Protein AF-A0AAE0ZCG8-F1 (afdb_monomer_lite)

Sequence (338 aa):
MEDTNHLWNQVKTTYQEAGRTILGHRNERHKDWISQEAWQKIEERKDIKKKVLSTNSERIKTQQQQAYREADRAVKQIIRHDKRKHLEDMETQAEEAAYKGDQRTLYKITKQVCGKFRSITTAPIKNKEGQLLKSETAQEARWTEHFNEVLNRPAPETEPDIQEAEEDLDVVTTPPTKEEIIRAIKSLRNNKAPGPDFLNAELFKSDPPLAAEILLPLLTTAWNKKEIPEDWNEGVIIKIPKKEDLDFADNLALLLHTHTHIQEKTNELNTNAKQKVEVDRSRTPQGTRCHPSSSRPMEARGTQETRATENHLEKDSGGRGSSHGTVMEHLEDAGSGP

Foldseek 3Di:
DDDLQNLVVVLLVVLVVCCCVPVNDDPDPDPPLQDPVLVVLVVVLVVLVVVLVPDPDPVVNVVSVVVSVVSVVVSVVSVVVSVVVVLVVLVVQLVVCVVVVVPVSNVVSCVVVVPPPDPLVQQFAAAPVRDTHRDPVVVVVSLVVVCCPVPVDDDDPDDPPDPDDPDDDPDDLDQDDLVNQLVVLVPDDAPDQDFVSRDGSVSCVVDVSVSSVSCRVSRRCCSVVVHHHPSLVFWWWWWWADFDDSRYPVRTDTDTPHPVVVVVVVVVVVVVVVVPVDDDDDDDDDDDDDDGDTDDTDGDDDDDDDDDDDDDDDDYDDDDDDDDDDDDDDDDDDDDDD

Radius of gyration: 31.37 Å; chains: 1; bounding box: 87×56×100 Å

Structure (mmCIF, N/CA/C/O backbone):
data_AF-A0AAE0ZCG8-F1
#
_entry.id   AF-A0AAE0ZCG8-F1
#
loop_
_atom_site.group_PDB
_atom_site.id
_atom_site.type_symbol
_atom_site.label_atom_id
_atom_site.label_alt_id
_atom_site.label_comp_id
_atom_site.label_asym_id
_atom_site.label_entity_id
_atom_site.label_seq_id
_atom_site.pdbx_PDB_ins_code
_atom_site.Cartn_x
_atom_site.Cartn_y
_atom_site.Cartn_z
_atom_site.occupancy
_atom_site.B_iso_or_equiv
_atom_site.auth_seq_id
_atom_site.auth_comp_id
_atom_site.auth_asym_id
_atom_site.auth_atom_id
_atom_site.pdbx_PDB_model_num
ATOM 1 N N . MET A 1 1 ? 30.003 15.935 -8.744 1.00 51.47 1 MET A N 1
ATOM 2 C CA . MET A 1 1 ? 29.593 14.834 -9.637 1.00 51.47 1 MET A CA 1
ATOM 3 C C . MET A 1 1 ? 28.397 14.202 -8.953 1.00 51.47 1 MET A C 1
ATOM 5 O O . MET A 1 1 ? 28.554 13.791 -7.812 1.00 51.47 1 MET A O 1
ATOM 9 N N . GLU A 1 2 ? 27.202 14.286 -9.534 1.00 62.25 2 GLU A N 1
ATOM 10 C CA . GLU A 1 2 ? 25.980 13.838 -8.851 1.00 62.25 2 GLU A CA 1
ATOM 11 C C . GLU A 1 2 ? 26.021 12.323 -8.631 1.00 62.25 2 GLU A C 1
ATOM 13 O O . GLU A 1 2 ? 26.406 11.557 -9.518 1.00 62.25 2 GLU A O 1
ATOM 18 N N . ASP A 1 3 ? 25.718 11.919 -7.403 1.00 85.50 3 ASP A N 1
ATOM 19 C CA . ASP A 1 3 ? 25.666 10.534 -6.948 1.00 85.50 3 ASP A CA 1
ATOM 20 C C . ASP A 1 3 ? 24.333 9.892 -7.379 1.00 85.50 3 ASP A C 1
ATOM 22 O O . ASP A 1 3 ? 23.281 10.535 -7.322 1.00 85.50 3 ASP A O 1
ATOM 26 N N . THR A 1 4 ? 24.368 8.633 -7.824 1.00 88.94 4 THR A N 1
ATOM 27 C CA . THR A 1 4 ? 23.191 7.880 -8.290 1.00 88.94 4 THR A CA 1
ATOM 28 C C . THR A 1 4 ? 22.136 7.774 -7.182 1.00 88.94 4 THR A C 1
ATOM 30 O O . THR A 1 4 ? 20.942 7.938 -7.443 1.00 88.94 4 THR A O 1
ATOM 33 N N . ASN A 1 5 ? 22.572 7.600 -5.928 1.00 90.88 5 ASN A N 1
ATOM 34 C CA . ASN A 1 5 ? 21.685 7.603 -4.762 1.00 90.88 5 ASN A CA 1
ATOM 35 C C . ASN A 1 5 ? 21.047 8.973 -4.524 1.00 90.88 5 ASN A C 1
ATOM 37 O O . ASN A 1 5 ? 19.868 9.060 -4.179 1.00 90.88 5 ASN A O 1
ATOM 41 N N . HIS A 1 6 ? 21.798 10.058 -4.722 1.00 92.50 6 HIS A N 1
ATOM 42 C CA . HIS A 1 6 ? 21.263 11.409 -4.576 1.00 92.50 6 HIS A CA 1
ATOM 43 C C . HIS A 1 6 ? 20.156 11.685 -5.600 1.00 92.50 6 HIS A C 1
ATOM 45 O O . HIS A 1 6 ? 19.077 12.138 -5.221 1.00 92.50 6 HIS A O 1
ATOM 51 N N . LEU A 1 7 ? 20.389 11.339 -6.871 1.00 93.75 7 LEU A N 1
ATOM 52 C CA . LEU A 1 7 ? 19.392 11.465 -7.938 1.00 93.75 7 LEU A CA 1
ATOM 53 C C . LEU A 1 7 ? 18.139 10.635 -7.642 1.00 93.75 7 LEU A C 1
ATOM 55 O O . LEU A 1 7 ? 17.022 11.135 -7.764 1.00 93.75 7 LEU A O 1
ATOM 59 N N . TRP A 1 8 ? 18.303 9.387 -7.196 1.00 94.25 8 TRP A N 1
ATOM 60 C CA . TRP A 1 8 ? 17.164 8.545 -6.835 1.00 94.25 8 TRP A CA 1
ATOM 61 C C . TRP A 1 8 ? 16.364 9.118 -5.665 1.00 94.25 8 TRP A C 1
ATOM 63 O O . TRP A 1 8 ? 15.138 9.190 -5.736 1.00 94.25 8 TRP A O 1
ATOM 73 N N . ASN A 1 9 ? 17.043 9.591 -4.620 1.00 93.62 9 ASN A N 1
ATOM 74 C CA . ASN A 1 9 ? 16.386 10.196 -3.467 1.00 93.62 9 ASN A CA 1
ATOM 75 C C . ASN A 1 9 ? 15.607 11.460 -3.838 1.00 93.62 9 ASN A C 1
ATOM 77 O O . ASN A 1 9 ? 14.507 11.662 -3.318 1.00 93.62 9 ASN A O 1
ATOM 81 N N . GLN A 1 10 ? 16.125 12.279 -4.757 1.00 93.81 10 GLN A N 1
ATOM 82 C CA . GLN A 1 10 ? 15.385 13.421 -5.294 1.00 93.81 10 GLN A CA 1
ATOM 83 C C . GLN A 1 10 ? 14.106 12.960 -6.000 1.00 93.81 10 GLN A C 1
ATOM 85 O O . GLN A 1 10 ? 13.019 13.377 -5.606 1.00 93.81 10 GLN A O 1
ATOM 90 N N . VAL A 1 11 ? 14.213 12.039 -6.967 1.00 94.06 11 VAL A N 1
ATOM 91 C CA . VAL A 1 11 ? 13.054 11.492 -7.697 1.00 94.06 11 VAL A CA 1
ATOM 92 C C . VAL A 1 11 ? 12.012 10.934 -6.725 1.00 94.06 11 VAL A C 1
ATOM 94 O O . VAL A 1 11 ? 10.840 11.316 -6.773 1.00 94.06 11 VAL A O 1
ATOM 97 N N . LYS A 1 12 ? 12.439 10.058 -5.813 1.00 93.25 12 LYS A N 1
ATOM 98 C CA . LYS A 1 12 ? 11.580 9.405 -4.823 1.00 93.25 12 LYS A CA 1
ATOM 99 C C . LYS A 1 12 ? 10.848 10.426 -3.957 1.00 93.25 12 LYS A C 1
ATOM 101 O O . LYS A 1 12 ? 9.624 10.360 -3.843 1.00 93.25 12 LYS A O 1
ATOM 106 N N . THR A 1 13 ? 11.573 11.389 -3.394 1.00 93.81 13 THR A N 1
ATOM 107 C CA . THR A 1 13 ? 11.001 12.411 -2.508 1.00 93.81 13 THR A CA 1
ATOM 108 C C . THR A 1 13 ? 10.006 13.290 -3.258 1.00 93.81 13 THR A C 1
ATOM 110 O O . THR A 1 13 ? 8.879 13.457 -2.796 1.00 93.81 13 THR A O 1
ATOM 113 N N . THR A 1 14 ? 10.354 13.763 -4.458 1.00 93.56 14 THR A N 1
ATOM 114 C CA . THR A 1 14 ? 9.471 14.612 -5.269 1.00 93.56 14 THR A CA 1
ATOM 115 C C . THR A 1 14 ? 8.159 13.910 -5.616 1.00 93.56 14 THR A C 1
ATOM 117 O O . THR A 1 14 ? 7.089 14.493 -5.441 1.00 93.56 14 THR A O 1
ATOM 120 N N . TYR A 1 15 ? 8.197 12.645 -6.050 1.00 93.50 15 TYR A N 1
ATOM 121 C CA . TYR A 1 15 ? 6.971 11.900 -6.361 1.00 93.50 15 TYR A CA 1
ATOM 122 C C . TYR A 1 15 ? 6.138 11.577 -5.121 1.00 93.50 15 TYR A C 1
ATOM 124 O O . TYR A 1 15 ? 4.908 11.652 -5.173 1.00 93.50 15 TYR A O 1
ATOM 132 N N . GLN A 1 16 ? 6.778 11.237 -4.001 1.00 91.56 16 GLN A N 1
ATOM 133 C CA . GLN A 1 16 ? 6.068 10.996 -2.747 1.00 91.56 16 GLN A CA 1
ATOM 134 C C . GLN A 1 16 ? 5.385 12.267 -2.234 1.00 91.56 16 GLN A C 1
ATOM 136 O O . GLN A 1 16 ? 4.230 12.213 -1.812 1.00 91.56 16 GLN A O 1
ATOM 141 N N . GLU A 1 17 ? 6.063 13.412 -2.281 1.00 91.75 17 GLU A N 1
ATOM 142 C CA . GLU A 1 17 ? 5.508 14.703 -1.873 1.00 91.75 17 GLU A CA 1
ATOM 143 C C . GLU A 1 17 ? 4.389 15.165 -2.805 1.00 91.75 17 GLU A C 1
ATOM 145 O O . GLU A 1 17 ? 3.327 15.566 -2.324 1.00 91.75 17 GLU A O 1
ATOM 150 N N . ALA A 1 18 ? 4.571 15.039 -4.122 1.00 91.25 18 ALA A N 1
ATOM 151 C CA . ALA A 1 18 ? 3.531 15.340 -5.102 1.00 91.25 18 ALA A CA 1
ATOM 152 C C . ALA A 1 18 ? 2.299 14.448 -4.888 1.00 91.25 18 ALA A C 1
ATOM 154 O O . ALA A 1 18 ? 1.174 14.943 -4.819 1.00 91.25 18 ALA A O 1
ATOM 155 N N . GLY A 1 19 ? 2.509 13.143 -4.689 1.00 88.81 19 GLY A N 1
ATOM 156 C CA . GLY A 1 19 ? 1.448 12.191 -4.375 1.00 88.81 19 GLY A CA 1
ATOM 157 C C . GLY A 1 19 ? 0.708 12.553 -3.086 1.00 88.81 19 GLY A C 1
ATOM 158 O O . GLY A 1 19 ? -0.519 12.624 -3.084 1.00 88.81 19 GLY A O 1
ATOM 159 N N . ARG A 1 20 ? 1.432 12.859 -2.002 1.00 87.75 20 ARG A N 1
ATOM 160 C CA . ARG A 1 20 ? 0.832 13.284 -0.724 1.00 87.75 20 ARG A CA 1
ATOM 161 C C . ARG A 1 20 ? 0.058 14.594 -0.850 1.00 87.75 20 ARG A C 1
ATOM 163 O O . ARG A 1 20 ? -1.018 14.704 -0.276 1.00 87.75 20 ARG A O 1
ATOM 170 N N . THR A 1 21 ? 0.581 15.563 -1.594 1.00 90.25 21 THR A N 1
ATOM 171 C CA . THR A 1 21 ? -0.024 16.897 -1.722 1.00 90.25 21 THR A CA 1
ATOM 172 C C . THR A 1 21 ? -1.270 16.872 -2.603 1.00 90.25 21 THR A C 1
ATOM 174 O O . THR A 1 21 ? -2.271 17.497 -2.268 1.00 90.25 21 THR A O 1
ATOM 177 N N . ILE A 1 22 ? -1.228 16.134 -3.716 1.00 87.56 22 ILE A N 1
ATOM 178 C CA . ILE A 1 22 ? -2.304 16.117 -4.714 1.00 87.56 22 ILE A CA 1
ATOM 179 C C . ILE A 1 22 ? -3.368 15.069 -4.370 1.00 87.56 22 ILE A C 1
ATOM 181 O O . ILE A 1 22 ? -4.561 15.362 -4.421 1.00 87.56 22 ILE A O 1
ATOM 185 N N . LEU A 1 23 ? -2.957 13.839 -4.037 1.00 84.56 23 LEU A N 1
ATOM 186 C CA . LEU A 1 23 ? -3.878 12.719 -3.794 1.00 84.56 23 LEU A CA 1
ATOM 187 C C . LEU A 1 23 ? -4.273 12.589 -2.319 1.00 84.56 23 LEU A C 1
ATOM 189 O O . LEU A 1 23 ? -5.330 12.034 -2.013 1.00 84.56 23 LEU A O 1
ATOM 193 N N . GLY A 1 24 ? -3.438 13.088 -1.406 1.00 82.75 24 GLY A N 1
ATOM 194 C CA . GLY A 1 24 ? -3.640 12.927 0.028 1.00 82.75 24 GLY A CA 1
ATOM 195 C C . GLY A 1 24 ? -3.433 11.491 0.507 1.00 82.75 24 GLY A C 1
ATOM 196 O O . GLY A 1 24 ? -3.024 10.586 -0.224 1.00 82.75 24 GLY A O 1
ATOM 197 N N . HIS A 1 25 ? -3.732 11.268 1.783 1.00 76.25 25 HIS A N 1
ATOM 198 C CA . HIS A 1 25 ? -3.780 9.926 2.345 1.00 76.25 25 HIS A CA 1
ATOM 199 C C . HIS A 1 25 ? -5.177 9.338 2.186 1.00 76.25 25 HIS A C 1
ATOM 201 O O . HIS A 1 25 ? -6.191 10.022 2.337 1.00 76.25 25 HIS A O 1
ATOM 207 N N . ARG A 1 26 ? -5.243 8.027 1.939 1.00 68.12 26 ARG A N 1
ATOM 208 C CA . ARG A 1 26 ? -6.509 7.305 2.031 1.00 68.12 26 ARG A CA 1
ATOM 209 C C . ARG A 1 26 ? -6.999 7.396 3.474 1.00 68.12 26 ARG A C 1
ATOM 211 O O . ARG A 1 26 ? -6.437 6.744 4.349 1.00 68.12 26 ARG A O 1
ATOM 218 N N . ASN A 1 27 ? -8.057 8.172 3.693 1.00 64.75 27 ASN A N 1
ATOM 219 C CA . ASN A 1 27 ? -8.722 8.225 4.988 1.00 64.75 27 ASN A CA 1
ATOM 220 C C . ASN A 1 27 ? -9.119 6.808 5.411 1.00 64.75 27 ASN A C 1
ATOM 222 O O . ASN A 1 27 ? -9.603 6.015 4.587 1.00 64.75 27 ASN A O 1
ATOM 226 N N . GLU A 1 28 ? -8.909 6.489 6.689 1.00 58.31 28 GLU A N 1
ATOM 227 C CA . GLU A 1 28 ? -9.485 5.290 7.278 1.00 58.31 28 GLU A CA 1
ATOM 228 C C . GLU A 1 28 ? -10.981 5.347 7.004 1.00 58.31 28 GLU A C 1
ATOM 230 O O . GLU A 1 28 ? -11.673 6.270 7.436 1.00 58.31 28 GLU A O 1
ATOM 235 N N . ARG A 1 29 ? -11.483 4.401 6.205 1.00 57.34 29 ARG A N 1
ATOM 236 C CA . ARG A 1 29 ? -12.922 4.311 6.001 1.00 57.34 29 ARG A CA 1
ATOM 237 C C . ARG A 1 29 ? -13.511 4.047 7.375 1.00 57.34 29 ARG A C 1
ATOM 239 O O . ARG A 1 29 ? -13.260 2.987 7.957 1.00 57.34 29 ARG A O 1
ATOM 246 N N . HIS A 1 30 ? -14.253 5.022 7.895 1.00 63.19 30 HIS A N 1
ATOM 247 C CA . HIS A 1 30 ? -15.134 4.778 9.021 1.00 63.19 30 HIS A CA 1
ATOM 248 C C . HIS A 1 30 ? -15.942 3.537 8.672 1.00 63.19 30 HIS A C 1
ATOM 250 O O . HIS A 1 30 ? -16.372 3.369 7.534 1.00 63.19 30 HIS A O 1
ATOM 256 N N . LYS A 1 31 ? -16.056 2.608 9.619 1.00 73.38 31 LYS A N 1
ATOM 257 C CA . LYS A 1 31 ? -16.845 1.403 9.385 1.00 73.38 31 LYS A CA 1
ATOM 258 C C . LYS A 1 31 ? -18.252 1.864 9.014 1.00 73.38 31 LYS A C 1
ATOM 260 O O . LYS A 1 31 ? -18.898 2.476 9.856 1.00 73.38 31 LYS A O 1
ATOM 265 N N . ASP A 1 32 ? -18.684 1.569 7.789 1.00 71.75 32 ASP A N 1
ATOM 266 C CA . ASP A 1 32 ? -19.931 2.089 7.203 1.00 71.75 32 ASP A CA 1
ATOM 267 C C . ASP A 1 32 ? -21.175 1.766 8.053 1.00 71.75 32 ASP A C 1
ATOM 269 O O . ASP A 1 32 ? -22.201 2.425 7.944 1.00 71.75 32 ASP A O 1
ATOM 273 N N . TRP A 1 33 ? -21.075 0.763 8.930 1.00 85.25 33 TRP A N 1
ATOM 274 C CA . TRP A 1 33 ? -22.135 0.365 9.851 1.00 85.25 33 TRP A CA 1
ATOM 275 C C . TRP A 1 33 ? -22.214 1.175 11.151 1.00 85.25 33 TRP A C 1
ATOM 277 O O . TRP A 1 33 ? -23.202 1.056 11.867 1.00 85.25 33 TRP A O 1
ATOM 287 N N . ILE A 1 34 ? -21.184 1.954 11.499 1.00 88.94 34 ILE A N 1
ATOM 288 C CA . ILE A 1 34 ? -21.187 2.789 12.705 1.00 88.94 34 ILE A CA 1
ATOM 289 C C . ILE A 1 34 ? -21.883 4.107 12.376 1.00 88.94 34 ILE A C 1
ATOM 291 O O . ILE A 1 34 ? -21.421 4.859 11.517 1.00 88.94 34 ILE A O 1
ATOM 295 N N . SER A 1 35 ? -22.962 4.405 13.094 1.00 89.06 35 SER A N 1
ATOM 296 C CA . SER A 1 35 ? -23.742 5.623 12.907 1.00 89.06 35 SER A CA 1
ATOM 297 C C . SER A 1 35 ? -22.955 6.885 13.276 1.00 89.06 35 SER A C 1
ATOM 299 O O . SER A 1 35 ? -22.020 6.871 14.083 1.00 89.06 35 SER A O 1
ATOM 301 N N . GLN A 1 36 ? -23.370 8.022 12.716 1.00 88.50 36 GLN A N 1
ATOM 302 C CA . GLN A 1 36 ? -22.816 9.330 13.076 1.00 88.50 36 GLN A CA 1
ATOM 303 C C . GLN A 1 36 ? -23.018 9.654 14.567 1.00 88.50 36 GLN A C 1
ATOM 305 O O . GLN A 1 36 ? -22.135 10.237 15.195 1.00 88.50 36 GLN A O 1
ATOM 310 N N . GLU A 1 37 ? -24.139 9.223 15.148 1.00 90.50 37 GLU A N 1
ATOM 311 C CA . GLU A 1 37 ? -24.431 9.364 16.578 1.00 90.50 37 GLU A CA 1
ATOM 312 C C . GLU A 1 37 ? -23.402 8.613 17.440 1.00 90.50 37 GLU A C 1
ATOM 314 O O . GLU A 1 37 ? -22.868 9.159 18.410 1.00 90.50 37 GLU A O 1
ATOM 319 N N . ALA A 1 38 ? -23.039 7.385 17.057 1.00 90.62 38 ALA A N 1
ATOM 320 C CA . ALA A 1 38 ? -22.013 6.623 17.762 1.00 90.62 38 ALA A CA 1
ATOM 321 C C . ALA A 1 38 ? -20.647 7.318 17.718 1.00 90.62 38 ALA A C 1
ATOM 323 O O . ALA A 1 38 ? -19.916 7.315 18.711 1.00 90.62 38 ALA A O 1
ATOM 324 N N . TRP A 1 39 ? -20.305 7.945 16.589 1.00 89.56 39 TRP A N 1
ATOM 325 C CA . TRP A 1 39 ? -19.072 8.721 16.455 1.00 89.56 39 TRP A CA 1
ATOM 326 C C . TRP A 1 39 ? -19.058 9.961 17.347 1.00 89.56 39 TRP A C 1
ATOM 328 O O . TRP A 1 39 ? -18.053 10.199 18.016 1.00 89.56 39 TRP A O 1
ATOM 338 N N . GLN A 1 40 ? -20.170 10.697 17.429 1.00 91.75 40 GLN A N 1
ATOM 339 C CA . GLN A 1 40 ? -20.306 11.827 18.355 1.00 91.75 40 GLN A CA 1
ATOM 340 C C . GLN A 1 40 ? -20.085 11.375 19.803 1.00 91.75 40 GLN A C 1
ATOM 342 O O . GLN A 1 40 ? -19.270 11.952 20.521 1.00 91.75 40 GLN A O 1
ATOM 347 N N . LYS A 1 41 ? -20.710 10.265 20.206 1.00 92.69 41 LYS A N 1
ATOM 348 C CA . LYS A 1 41 ? -20.554 9.684 21.550 1.00 92.69 41 LYS A CA 1
ATOM 349 C C . LYS A 1 41 ? -19.128 9.200 21.827 1.00 92.69 41 LYS A C 1
ATOM 351 O O . LYS A 1 41 ? -18.636 9.311 22.952 1.00 92.69 41 LYS A O 1
ATOM 356 N N . ILE A 1 42 ? -18.435 8.671 20.815 1.00 92.19 42 ILE A N 1
ATOM 357 C CA . ILE A 1 42 ? -17.016 8.305 20.919 1.00 92.19 42 ILE A CA 1
ATOM 358 C C . ILE A 1 42 ? -16.156 9.547 21.164 1.00 92.19 42 ILE A C 1
ATOM 360 O O . ILE A 1 42 ? -15.242 9.475 21.989 1.00 92.19 42 ILE A O 1
ATOM 364 N N . GLU A 1 43 ? -16.432 10.652 20.473 1.00 91.56 43 GLU A N 1
ATOM 365 C CA . GLU A 1 43 ? -15.675 11.894 20.632 1.00 91.56 43 GLU A CA 1
ATOM 366 C C . GLU A 1 43 ? -15.934 12.538 22.001 1.00 91.56 43 GLU A C 1
ATOM 368 O O . GLU A 1 43 ? -14.980 12.825 22.722 1.00 91.56 43 GLU A O 1
ATOM 373 N N . GLU A 1 44 ? -17.194 12.595 22.452 1.00 91.81 44 GLU A N 1
ATOM 374 C CA . GLU A 1 44 ? -17.555 13.011 23.818 1.00 91.81 44 GLU A CA 1
ATOM 375 C C . GLU A 1 44 ? -16.773 12.209 24.875 1.00 91.81 44 GLU A C 1
ATOM 377 O O . GLU A 1 44 ? -16.177 12.764 25.803 1.00 91.81 44 GLU A O 1
ATOM 382 N N . ARG A 1 45 ? -16.706 10.879 24.713 1.00 95.50 45 ARG A N 1
ATOM 383 C CA . ARG A 1 45 ? -15.935 10.004 25.606 1.00 95.50 45 ARG A CA 1
ATOM 384 C C . ARG A 1 45 ? -14.435 10.318 25.564 1.00 95.50 45 ARG A C 1
ATOM 386 O O . ARG A 1 45 ? -13.781 10.273 26.610 1.00 95.50 45 ARG A O 1
ATOM 393 N N . LYS A 1 46 ? -13.866 10.608 24.387 1.00 93.06 46 LYS A N 1
ATOM 394 C CA . LYS A 1 46 ? -12.449 10.995 24.260 1.00 93.06 46 LYS A CA 1
ATOM 395 C C . LYS A 1 46 ? -12.173 12.313 24.974 1.00 93.06 46 LYS A C 1
ATOM 397 O O . LYS A 1 46 ? -11.162 12.410 25.664 1.00 93.06 46 LYS A O 1
ATOM 402 N N . ASP A 1 47 ? -13.062 13.291 24.873 1.00 93.25 47 ASP A N 1
ATOM 403 C CA . ASP A 1 47 ? -12.887 14.576 25.549 1.00 93.25 47 ASP A CA 1
ATOM 404 C C . ASP A 1 47 ? -12.962 14.443 27.069 1.00 93.25 47 ASP A C 1
ATOM 406 O O . ASP A 1 47 ? -12.145 15.025 27.786 1.00 93.25 47 ASP A O 1
ATOM 410 N N . ILE A 1 48 ? -13.857 13.595 27.583 1.00 91.25 48 ILE A N 1
ATOM 411 C CA . ILE A 1 48 ? -13.868 13.249 29.011 1.00 91.25 48 ILE A CA 1
ATOM 412 C C . ILE A 1 48 ? -12.553 12.557 29.401 1.00 91.25 48 ILE A C 1
ATOM 414 O O . ILE A 1 48 ? -11.971 12.879 30.436 1.00 91.25 48 ILE A O 1
ATOM 418 N N . LYS A 1 49 ? -12.028 11.653 28.562 1.00 92.25 49 LYS A N 1
ATOM 419 C CA . LYS A 1 49 ? -10.742 10.986 28.815 1.00 92.25 49 LYS A CA 1
ATOM 420 C C . LYS A 1 49 ? -9.571 11.972 28.861 1.00 92.25 49 LYS A C 1
ATOM 422 O O . LYS A 1 49 ? -8.715 11.825 29.730 1.00 92.25 49 LYS A O 1
ATOM 427 N N . LYS A 1 50 ? -9.545 12.979 27.981 1.00 92.19 50 LYS A N 1
ATOM 428 C CA . LYS A 1 50 ? -8.547 14.063 28.017 1.00 92.19 50 LYS A CA 1
ATOM 429 C C . LYS A 1 50 ? -8.623 14.827 29.343 1.00 92.19 50 LYS A C 1
ATOM 431 O O . LYS A 1 50 ? -7.595 15.002 29.987 1.00 92.19 50 LYS A O 1
ATOM 436 N N . LYS A 1 51 ? -9.834 15.184 29.797 1.00 90.62 51 LYS A N 1
ATOM 437 C CA . LYS A 1 51 ? -10.056 15.870 31.087 1.00 90.62 51 LYS A CA 1
ATOM 438 C C . LYS A 1 51 ? -9.555 15.050 32.281 1.00 90.62 51 LYS A C 1
ATOM 440 O O . LYS A 1 51 ? -8.884 15.597 33.152 1.00 90.62 51 LYS A O 1
ATOM 445 N N . VAL A 1 52 ? -9.812 13.738 32.291 1.00 89.12 52 VAL A N 1
ATOM 446 C CA . VAL A 1 52 ? -9.302 12.814 33.326 1.00 89.12 52 VAL A CA 1
ATOM 447 C C . VAL A 1 52 ? -7.773 12.822 33.388 1.00 89.12 52 VAL A C 1
ATOM 449 O O . VAL A 1 52 ? -7.204 12.763 34.475 1.00 89.12 52 VAL A O 1
ATOM 452 N N . LEU A 1 53 ? -7.108 12.858 32.230 1.00 88.69 53 LEU A N 1
ATOM 453 C CA . LEU A 1 53 ? -5.646 12.835 32.143 1.00 88.69 53 LEU A CA 1
ATOM 454 C C . LEU A 1 53 ? -5.015 14.176 32.538 1.00 88.69 53 LEU A C 1
ATOM 456 O O . LEU A 1 53 ? -3.937 14.176 33.119 1.00 88.69 53 LEU A O 1
ATOM 460 N N . SER A 1 54 ? -5.682 15.297 32.253 1.00 88.94 54 SER A N 1
ATOM 461 C CA . SER A 1 54 ? -5.180 16.642 32.561 1.00 88.94 54 SER A CA 1
ATOM 462 C C . SER A 1 54 ? -5.434 17.092 34.005 1.00 88.94 54 SER A C 1
ATOM 464 O O . SER A 1 54 ? -4.901 18.111 34.435 1.00 88.94 54 SER A O 1
ATOM 466 N N . THR A 1 55 ? -6.299 16.396 34.746 1.00 86.50 55 THR A N 1
ATOM 467 C CA . THR A 1 55 ? -6.726 16.818 36.086 1.00 86.50 55 THR A CA 1
ATOM 468 C C . THR A 1 55 ? -5.836 16.216 37.173 1.00 86.50 55 THR A C 1
ATOM 470 O O . THR A 1 55 ? -5.801 14.999 37.358 1.00 86.50 55 THR A O 1
ATOM 473 N N . ASN A 1 56 ? -5.184 17.084 37.955 1.00 80.19 56 ASN A N 1
ATOM 474 C CA . ASN A 1 56 ? -4.283 16.682 39.046 1.00 80.19 56 ASN A CA 1
ATOM 475 C C . ASN A 1 56 ? -4.997 16.464 40.393 1.00 80.19 56 ASN A C 1
ATOM 477 O O . ASN A 1 56 ? -4.524 15.693 41.220 1.00 80.19 56 ASN A O 1
ATOM 481 N N . SER A 1 57 ? -6.144 17.111 40.625 1.00 86.69 57 SER A N 1
ATOM 482 C CA . SER A 1 57 ? -6.908 16.957 41.873 1.00 86.69 57 SER A CA 1
ATOM 483 C C . SER A 1 57 ? -7.636 15.610 41.926 1.00 86.69 57 SER A C 1
ATOM 485 O O . SER A 1 57 ? -8.462 15.317 41.058 1.00 86.69 57 SER A O 1
ATOM 487 N N . GLU A 1 58 ? -7.397 14.814 42.972 1.00 82.44 58 GLU A N 1
ATOM 488 C CA . GLU A 1 58 ? -7.975 13.469 43.129 1.00 82.44 58 GLU A CA 1
ATOM 489 C C . GLU A 1 58 ? -9.509 13.458 43.156 1.00 82.44 58 GLU A C 1
ATOM 491 O O . GLU A 1 58 ? -10.148 12.590 42.552 1.00 82.44 58 GLU A O 1
ATOM 496 N N . ARG A 1 59 ? -10.127 14.455 43.799 1.00 81.88 59 ARG A N 1
ATOM 497 C CA . ARG A 1 59 ? -11.589 14.549 43.908 1.00 81.88 59 ARG A CA 1
ATOM 498 C C . ARG A 1 59 ? -12.245 14.776 42.545 1.00 81.88 59 ARG A C 1
ATOM 500 O O . ARG A 1 59 ? -13.190 14.073 42.189 1.00 81.88 59 ARG A O 1
ATOM 507 N N . ILE A 1 60 ? -11.724 15.726 41.768 1.00 84.62 60 ILE A N 1
ATOM 508 C CA . ILE A 1 60 ? -12.241 16.046 40.429 1.00 84.62 60 ILE A CA 1
ATOM 509 C C . ILE A 1 60 ? -11.937 14.905 39.452 1.00 84.62 60 ILE A C 1
ATOM 511 O O . ILE A 1 60 ? -12.796 14.523 38.657 1.00 84.62 60 ILE A O 1
ATOM 515 N N . LYS A 1 61 ? -10.759 14.286 39.569 1.00 88.88 61 LYS A N 1
ATOM 516 C CA . LYS A 1 61 ? -10.380 13.108 38.783 1.00 88.88 61 LYS A CA 1
ATOM 517 C C . LYS A 1 61 ? -11.340 11.939 39.009 1.00 88.88 61 LYS A C 1
ATOM 519 O O . LYS A 1 61 ? -11.741 11.286 38.050 1.00 88.88 61 LYS A O 1
ATOM 524 N N . THR A 1 62 ? -11.774 11.710 40.250 1.00 88.75 62 THR A N 1
ATOM 525 C CA . THR A 1 62 ? -12.748 10.656 40.583 1.00 88.75 62 THR A CA 1
ATOM 526 C C . THR A 1 62 ? -14.113 10.912 39.934 1.00 88.75 62 THR A C 1
ATOM 528 O O . THR A 1 62 ? -14.686 9.996 39.343 1.00 88.75 62 THR A O 1
ATOM 531 N N . GLN A 1 63 ? -14.606 12.156 39.963 1.00 88.56 63 GLN A N 1
ATOM 532 C CA . GLN A 1 63 ? -15.859 12.537 39.293 1.00 88.56 63 GLN A CA 1
ATOM 533 C C . GLN A 1 63 ? -15.770 12.377 37.768 1.00 88.56 63 GLN A C 1
ATOM 535 O O . GLN A 1 63 ? -16.650 11.785 37.145 1.00 88.56 63 GLN A O 1
ATOM 540 N N . GLN A 1 64 ? -14.677 12.832 37.151 1.00 88.38 64 GLN A N 1
ATOM 541 C CA . GLN A 1 64 ? -14.466 12.677 35.709 1.00 88.38 64 GLN A CA 1
ATOM 542 C C . GLN A 1 64 ? -14.304 11.205 35.302 1.00 88.38 64 GLN A C 1
ATOM 544 O O . GLN A 1 64 ? -14.751 10.807 34.227 1.00 88.38 64 GLN A O 1
ATOM 549 N N . GLN A 1 65 ? -13.716 10.371 36.165 1.00 90.06 65 GLN A N 1
ATOM 550 C CA . GLN A 1 65 ? -13.617 8.930 35.941 1.00 90.06 65 GLN A CA 1
ATOM 551 C C . GLN A 1 65 ? -14.996 8.255 35.968 1.00 90.06 65 GLN A C 1
ATOM 553 O O . GLN A 1 65 ? -15.232 7.326 35.195 1.00 90.06 65 GLN A O 1
ATOM 558 N N . GLN A 1 66 ? -15.914 8.706 36.828 1.00 92.00 66 GLN A N 1
ATOM 559 C CA . GLN A 1 66 ? -17.305 8.240 36.827 1.00 92.00 66 GLN A CA 1
ATOM 560 C C . GLN A 1 66 ? -18.024 8.657 35.539 1.00 92.00 66 GLN A C 1
ATOM 562 O O . GLN A 1 66 ? -18.552 7.788 34.845 1.00 92.00 66 GLN A O 1
ATOM 567 N N . ALA A 1 67 ? -17.923 9.931 35.146 1.00 91.38 67 ALA A N 1
ATOM 568 C CA . ALA A 1 67 ? -18.477 10.424 33.883 1.00 91.38 67 ALA A CA 1
ATOM 569 C C . ALA A 1 67 ? -17.919 9.661 32.663 1.00 91.38 67 ALA A C 1
ATOM 571 O O . ALA A 1 67 ? -18.656 9.314 31.741 1.00 91.38 67 ALA A O 1
ATOM 572 N N . TYR A 1 68 ? -16.626 9.313 32.675 1.00 94.25 68 TYR A N 1
ATOM 573 C CA . TYR A 1 68 ? -16.020 8.483 31.632 1.00 94.25 68 TYR A CA 1
ATOM 574 C C . TYR A 1 68 ? -16.644 7.084 31.576 1.00 94.25 68 TYR A C 1
ATOM 576 O O . TYR A 1 68 ? -16.895 6.570 30.488 1.00 94.25 68 TYR A O 1
ATOM 584 N N . ARG A 1 69 ? -16.899 6.448 32.729 1.00 93.50 69 ARG A N 1
ATOM 585 C CA . ARG A 1 69 ? -17.528 5.117 32.780 1.00 93.50 69 ARG A CA 1
ATOM 586 C C . ARG A 1 69 ? -18.943 5.145 32.207 1.00 93.50 69 ARG A C 1
ATOM 588 O O . ARG A 1 69 ? -19.324 4.202 31.520 1.00 93.50 69 ARG A O 1
ATOM 595 N N . GLU A 1 70 ? -19.707 6.197 32.477 1.00 94.44 70 GLU A N 1
ATOM 596 C CA . GLU A 1 70 ? -21.056 6.378 31.929 1.00 94.44 70 GLU A CA 1
ATOM 597 C C . GLU A 1 70 ? -21.021 6.596 30.415 1.00 94.44 70 GLU A C 1
ATOM 599 O O . GLU A 1 70 ? -21.694 5.873 29.678 1.00 94.44 70 GLU A O 1
ATOM 604 N N . ALA A 1 71 ? -20.155 7.495 29.935 1.00 92.94 71 ALA A N 1
ATOM 605 C CA . ALA A 1 71 ? -19.953 7.717 28.506 1.00 92.94 71 ALA A CA 1
ATOM 606 C C . ALA A 1 71 ? -19.472 6.443 27.785 1.00 92.94 71 ALA A C 1
ATOM 608 O O . ALA A 1 71 ? -19.955 6.112 26.705 1.00 92.94 71 ALA A O 1
ATOM 609 N N . ASP A 1 72 ? -18.567 5.667 28.391 1.00 93.62 72 ASP A N 1
ATOM 610 C CA . ASP A 1 72 ? -18.100 4.395 27.833 1.00 93.62 72 ASP A CA 1
ATOM 611 C C . ASP A 1 72 ? -19.208 3.332 27.772 1.00 93.62 72 ASP A C 1
ATOM 613 O O . ASP A 1 72 ? -19.289 2.581 26.797 1.00 93.62 72 ASP A O 1
ATOM 617 N N . ARG A 1 73 ? -20.104 3.285 28.769 1.00 95.12 73 ARG A N 1
ATOM 618 C CA . ARG A 1 73 ? -21.297 2.422 28.730 1.00 95.12 73 ARG A CA 1
ATOM 619 C C . ARG A 1 73 ? -22.233 2.822 27.591 1.00 95.12 73 ARG A C 1
ATOM 621 O O . ARG A 1 73 ? -22.643 1.938 26.840 1.00 95.12 73 ARG A O 1
ATOM 628 N N . ALA A 1 74 ? -22.508 4.117 27.429 1.00 93.56 74 ALA A N 1
ATOM 629 C CA . ALA A 1 74 ? -23.358 4.634 26.357 1.00 93.56 74 ALA A CA 1
ATOM 630 C C . ALA A 1 74 ? -22.775 4.328 24.966 1.00 93.56 74 ALA A C 1
ATOM 632 O O . ALA A 1 74 ? -23.464 3.764 24.117 1.00 93.56 74 ALA A O 1
ATOM 633 N N . VAL A 1 75 ? -21.475 4.578 24.762 1.00 94.44 75 VAL A N 1
ATOM 634 C CA . VAL A 1 75 ? -20.764 4.219 23.521 1.00 94.44 75 VAL A CA 1
ATOM 635 C C . VAL A 1 75 ? -20.880 2.723 23.241 1.00 94.44 75 VAL A C 1
ATOM 637 O O . VAL A 1 75 ? -21.230 2.319 22.134 1.00 94.44 75 VAL A O 1
ATOM 640 N N . LYS A 1 76 ? -20.627 1.870 24.240 1.00 92.88 76 LYS A N 1
ATOM 641 C CA . LYS A 1 76 ? -20.751 0.414 24.080 1.00 92.88 76 LYS A CA 1
ATOM 642 C C . LYS A 1 76 ? -22.180 -0.020 23.752 1.00 92.88 76 LYS A C 1
ATOM 644 O O . LYS A 1 76 ? -22.351 -1.030 23.076 1.00 92.88 76 LYS A O 1
ATOM 649 N N . GLN A 1 77 ? -23.196 0.676 24.254 1.00 94.06 77 GLN A N 1
ATOM 650 C CA . GLN A 1 77 ? -24.593 0.373 23.956 1.00 94.06 77 GLN A CA 1
ATOM 651 C C . GLN A 1 77 ? -24.936 0.713 22.504 1.00 94.06 77 GLN A C 1
ATOM 653 O O . GLN A 1 77 ? -25.413 -0.167 21.791 1.00 94.06 77 GLN A O 1
ATOM 658 N N . ILE A 1 78 ? -24.610 1.925 22.050 1.00 93.88 78 ILE A N 1
ATOM 659 C CA . ILE A 1 78 ? -24.877 2.366 20.673 1.00 93.88 78 ILE A CA 1
ATOM 660 C C . ILE A 1 78 ? -24.104 1.504 19.673 1.00 93.88 78 ILE A C 1
ATOM 662 O O . ILE A 1 78 ? -24.687 0.982 18.734 1.00 93.88 78 ILE A O 1
ATOM 666 N N . ILE A 1 79 ? -22.822 1.221 19.924 1.00 92.25 79 ILE A N 1
ATOM 667 C CA . ILE A 1 79 ? -22.023 0.363 19.034 1.00 92.25 79 ILE A CA 1
ATOM 668 C C . ILE A 1 79 ? -22.594 -1.059 18.939 1.00 92.25 79 ILE A C 1
ATOM 670 O O . ILE A 1 79 ? -22.538 -1.679 17.878 1.00 92.25 79 ILE A O 1
ATOM 674 N N . ARG A 1 80 ? -23.145 -1.608 20.030 1.00 91.56 80 ARG A N 1
ATOM 675 C CA . ARG A 1 80 ? -23.824 -2.914 19.977 1.00 91.56 80 ARG A CA 1
ATOM 676 C C . ARG A 1 80 ? -25.126 -2.847 19.186 1.00 91.56 80 ARG A C 1
ATOM 678 O O . ARG A 1 80 ? -25.425 -3.810 18.486 1.00 91.56 80 ARG A O 1
ATOM 685 N N . HIS A 1 81 ? -25.876 -1.756 19.319 1.00 93.00 81 HIS A N 1
ATOM 686 C CA . HIS A 1 81 ? -27.103 -1.527 18.564 1.00 93.00 81 HIS A CA 1
ATOM 687 C C . HIS A 1 81 ? -26.811 -1.406 17.063 1.00 93.00 81 HIS A C 1
ATOM 689 O O . HIS A 1 81 ? -27.326 -2.208 16.291 1.00 93.00 81 HIS A O 1
ATOM 695 N N . ASP A 1 82 ? -25.893 -0.521 16.673 1.00 92.50 82 ASP A N 1
ATOM 696 C CA . ASP A 1 82 ? -25.464 -0.324 15.284 1.00 92.50 82 ASP A CA 1
ATOM 697 C C . ASP A 1 82 ? -24.949 -1.620 14.654 1.00 92.50 82 ASP A C 1
ATOM 699 O O . ASP A 1 82 ? -25.313 -1.975 13.535 1.00 92.50 82 ASP A O 1
ATOM 703 N N . LYS A 1 83 ? -24.140 -2.385 15.400 1.00 90.31 83 LYS A N 1
ATOM 704 C CA . LYS A 1 83 ? -23.641 -3.680 14.927 1.00 90.31 83 LYS A CA 1
ATOM 705 C C . LYS A 1 83 ? -24.778 -4.665 14.669 1.00 90.31 83 LYS A C 1
ATOM 707 O O . LYS A 1 83 ? -24.703 -5.427 13.711 1.00 90.31 83 LYS A O 1
ATOM 712 N N . ARG A 1 84 ? -25.785 -4.696 15.545 1.00 89.94 84 ARG A N 1
ATOM 713 C CA . ARG A 1 84 ? -26.940 -5.585 15.396 1.00 89.94 84 ARG A CA 1
ATOM 714 C C . ARG A 1 84 ? -27.760 -5.190 14.174 1.00 89.94 84 ARG A C 1
ATOM 716 O O . ARG A 1 84 ? -27.973 -6.039 13.324 1.00 89.94 84 ARG A O 1
ATOM 723 N N . LYS A 1 85 ? -28.097 -3.906 14.055 1.00 92.69 85 LYS A N 1
ATOM 724 C CA . LYS A 1 85 ? -28.828 -3.358 12.911 1.00 92.69 85 LYS A CA 1
ATOM 725 C C . LYS A 1 85 ? -28.133 -3.688 11.590 1.00 92.69 85 LYS A C 1
ATOM 727 O O . LYS A 1 85 ? -28.753 -4.167 10.658 1.00 92.69 85 LYS A O 1
ATOM 732 N N . HIS A 1 86 ? -26.816 -3.525 11.539 1.00 90.12 86 HIS A N 1
ATOM 733 C CA . HIS A 1 86 ? -26.048 -3.879 10.353 1.00 90.12 86 HIS A CA 1
ATOM 734 C C . HIS A 1 86 ? -26.104 -5.369 10.003 1.00 90.12 86 HIS A C 1
ATOM 736 O O . HIS A 1 86 ? -26.164 -5.715 8.828 1.00 90.12 86 HIS A O 1
ATOM 742 N N . LEU A 1 87 ? -26.067 -6.254 11.004 1.00 87.69 87 LEU A N 1
ATOM 743 C CA . LEU A 1 87 ? -26.216 -7.690 10.769 1.00 87.69 87 LEU A CA 1
ATOM 744 C C . LEU A 1 87 ? -27.623 -8.033 10.262 1.00 87.69 87 LEU A C 1
ATOM 746 O O . LEU A 1 87 ? -27.728 -8.834 9.341 1.00 87.69 87 LEU A O 1
ATOM 750 N N . GLU A 1 88 ? -28.663 -7.397 10.805 1.00 91.06 88 GLU A N 1
ATOM 751 C CA . GLU A 1 88 ? -30.057 -7.537 10.350 1.00 91.06 88 GLU A CA 1
ATOM 752 C C . GLU A 1 88 ? -30.231 -7.037 8.899 1.00 91.06 88 GLU A C 1
ATOM 754 O O . GLU A 1 88 ? -30.834 -7.714 8.064 1.00 91.06 88 GLU A O 1
ATOM 759 N N . ASP A 1 89 ? -29.620 -5.900 8.546 1.00 91.12 89 ASP A N 1
ATOM 760 C CA . ASP A 1 89 ? -29.623 -5.372 7.174 1.00 91.12 89 ASP A CA 1
ATOM 761 C C . ASP A 1 89 ? -28.908 -6.329 6.201 1.00 91.12 89 ASP A C 1
ATOM 763 O O . ASP A 1 89 ? -29.357 -6.547 5.074 1.00 91.12 89 ASP A O 1
ATOM 767 N N . MET A 1 90 ? -27.787 -6.922 6.627 1.00 89.06 90 MET A N 1
ATOM 768 C CA . MET A 1 90 ? -27.058 -7.918 5.836 1.00 89.06 90 MET A CA 1
ATOM 769 C C . MET A 1 90 ? -27.865 -9.204 5.646 1.00 89.06 90 MET A C 1
ATOM 771 O O . MET A 1 90 ? -27.846 -9.771 4.556 1.00 89.06 90 MET A O 1
ATOM 775 N N . GLU A 1 91 ? -28.560 -9.669 6.682 1.00 89.12 91 GLU A N 1
ATOM 776 C CA . GLU A 1 91 ? -29.453 -10.827 6.608 1.00 89.12 91 GLU A CA 1
ATOM 777 C C . GLU A 1 91 ? -30.577 -10.581 5.598 1.00 89.12 91 GLU A C 1
ATOM 779 O O . GLU A 1 91 ? -30.733 -11.362 4.661 1.00 89.12 91 GLU A O 1
ATOM 784 N N . THR A 1 92 ? -31.239 -9.426 5.684 1.00 92.62 92 THR A N 1
ATOM 785 C CA . THR A 1 92 ? -32.289 -9.016 4.738 1.00 92.62 92 THR A CA 1
ATOM 786 C C . THR A 1 92 ? -31.769 -8.993 3.294 1.00 92.62 92 THR A C 1
ATOM 788 O O . THR A 1 92 ? -32.392 -9.528 2.378 1.00 92.62 92 THR A O 1
ATOM 791 N N . GLN A 1 93 ? -30.571 -8.440 3.068 1.00 91.75 93 GLN A N 1
ATOM 792 C CA . GLN A 1 93 ? -29.941 -8.440 1.741 1.00 91.75 93 GLN A CA 1
ATOM 793 C C . GLN A 1 93 ? -29.589 -9.850 1.247 1.00 91.75 93 GLN A C 1
ATOM 795 O O . GLN A 1 93 ? -29.661 -10.115 0.045 1.00 91.75 93 GLN A O 1
ATOM 800 N N . ALA A 1 94 ? -29.189 -10.756 2.144 1.00 91.19 94 ALA A N 1
ATOM 801 C CA . ALA A 1 94 ? -28.925 -12.147 1.793 1.00 91.19 94 ALA A CA 1
ATOM 802 C C . ALA A 1 94 ? -30.213 -12.870 1.384 1.00 91.19 94 ALA A C 1
ATOM 804 O O . ALA A 1 94 ? -30.206 -13.578 0.376 1.00 91.19 94 ALA A O 1
ATOM 805 N N . GLU A 1 95 ? -31.309 -12.666 2.115 1.00 92.06 95 GLU A N 1
ATOM 806 C CA . GLU A 1 95 ? -32.623 -13.225 1.784 1.00 92.06 95 GLU A CA 1
ATOM 807 C C . GLU A 1 95 ? -33.118 -12.730 0.422 1.00 92.06 95 GLU A C 1
ATOM 809 O O . GLU A 1 95 ? -33.505 -13.534 -0.430 1.00 92.06 95 GLU A O 1
ATOM 814 N N . GLU A 1 96 ? -33.019 -11.425 0.156 1.00 93.50 96 GLU A N 1
ATOM 815 C CA . GLU A 1 96 ? -33.369 -10.863 -1.148 1.00 93.50 96 GLU A CA 1
ATOM 816 C C . GLU A 1 96 ? -32.499 -11.413 -2.283 1.00 93.50 96 GLU A C 1
ATOM 818 O O . GLU A 1 96 ? -33.004 -11.707 -3.369 1.00 93.50 96 GLU A O 1
ATOM 823 N N . ALA A 1 97 ? -31.188 -11.541 -2.060 1.00 92.75 97 ALA A N 1
ATOM 824 C CA . ALA A 1 97 ? -30.270 -12.097 -3.049 1.00 92.75 97 ALA A CA 1
ATOM 825 C C . ALA A 1 97 ? -30.587 -13.570 -3.335 1.00 92.75 97 ALA A C 1
ATOM 827 O O . ALA A 1 97 ? -30.545 -13.990 -4.492 1.00 92.75 97 ALA A O 1
ATOM 828 N N . ALA A 1 98 ? -30.955 -14.342 -2.308 1.00 90.81 98 ALA A N 1
ATOM 829 C CA . ALA A 1 98 ? -31.407 -15.718 -2.463 1.00 90.81 98 ALA A CA 1
ATOM 830 C C . ALA A 1 98 ? -32.713 -15.791 -3.268 1.00 90.81 98 ALA A C 1
ATOM 832 O O . ALA A 1 98 ? -32.794 -16.571 -4.216 1.00 90.81 98 ALA A O 1
ATOM 833 N N . TYR A 1 99 ? -33.689 -14.929 -2.960 1.00 92.69 99 TYR A N 1
ATOM 834 C CA . TYR A 1 99 ? -34.954 -14.838 -3.695 1.00 92.69 99 TYR A CA 1
ATOM 835 C C . TYR A 1 99 ? -34.748 -14.467 -5.174 1.00 92.69 99 TYR A C 1
ATOM 837 O O . TYR A 1 99 ? -35.375 -15.043 -6.059 1.00 92.69 99 TYR A O 1
ATOM 845 N N . LYS A 1 100 ? -33.829 -13.536 -5.457 1.00 93.12 100 LYS A N 1
ATOM 846 C CA . LYS A 1 100 ? -33.487 -13.075 -6.816 1.00 93.12 100 LYS A CA 1
ATOM 847 C C . LYS A 1 100 ? -32.546 -14.029 -7.572 1.00 93.12 100 LYS A C 1
ATOM 849 O O . LYS A 1 100 ? -32.275 -13.798 -8.747 1.00 93.12 100 LYS A O 1
ATOM 854 N N . GLY A 1 101 ? -32.020 -15.071 -6.921 1.00 91.31 101 GLY A N 1
ATOM 855 C CA . GLY A 1 101 ? -31.041 -15.992 -7.509 1.00 91.31 101 GLY A CA 1
ATOM 856 C C . GLY A 1 101 ? -29.626 -15.413 -7.684 1.00 91.31 101 GLY A C 1
ATOM 857 O O . GLY A 1 101 ? -28.805 -16.007 -8.385 1.00 91.31 101 GLY A O 1
ATOM 858 N N . ASP A 1 102 ? -29.299 -14.284 -7.045 1.00 90.88 102 ASP A N 1
ATOM 859 C CA . ASP A 1 102 ? -27.958 -13.683 -7.075 1.00 90.88 102 ASP A CA 1
ATOM 860 C C . ASP A 1 102 ? -27.007 -14.403 -6.103 1.00 90.88 102 ASP A C 1
ATOM 862 O O . ASP A 1 102 ? -26.710 -13.961 -4.986 1.00 90.88 102 ASP A O 1
ATOM 866 N N . GLN A 1 103 ? -26.487 -15.542 -6.564 1.00 85.62 103 GLN A N 1
ATOM 867 C CA . GLN A 1 103 ? -25.554 -16.373 -5.802 1.00 85.62 103 GLN A CA 1
ATOM 868 C C . GLN A 1 103 ? -24.258 -15.640 -5.426 1.00 85.62 103 GLN A C 1
ATOM 870 O O . GLN A 1 103 ? -23.637 -15.966 -4.410 1.00 85.62 103 GLN A O 1
ATOM 875 N N . ARG A 1 104 ? -23.826 -14.649 -6.220 1.00 84.06 104 ARG A N 1
ATOM 876 C CA . ARG A 1 104 ? -22.582 -13.910 -5.968 1.00 84.06 104 ARG A CA 1
ATOM 877 C C . ARG A 1 104 ? -22.733 -13.012 -4.746 1.00 84.06 104 ARG A C 1
ATOM 879 O O . ARG A 1 104 ? -21.845 -13.005 -3.888 1.00 84.06 104 ARG A O 1
ATOM 886 N N . THR A 1 105 ? -23.831 -12.266 -4.674 1.00 86.75 105 THR A N 1
ATOM 887 C CA . THR A 1 105 ? -24.129 -11.374 -3.547 1.00 86.75 105 THR A CA 1
ATOM 888 C C . THR A 1 105 ? -24.407 -12.175 -2.281 1.00 86.75 105 THR A C 1
ATOM 890 O O . THR A 1 105 ? -23.795 -11.892 -1.250 1.00 86.75 105 THR A O 1
ATOM 893 N N . LEU A 1 106 ? -25.190 -13.255 -2.381 1.00 88.88 106 LEU A N 1
ATOM 894 C CA . LEU A 1 106 ? -25.435 -14.175 -1.269 1.00 88.88 106 LEU A CA 1
ATOM 895 C C . LEU A 1 106 ? -24.123 -14.725 -0.687 1.00 88.88 106 LEU A C 1
ATOM 897 O O . LEU A 1 106 ? -23.850 -14.558 0.500 1.00 88.88 106 LEU A O 1
ATOM 901 N N . TYR A 1 107 ? -23.248 -15.292 -1.528 1.00 81.69 107 TYR A N 1
ATOM 902 C CA . TYR A 1 107 ? -21.957 -15.825 -1.082 1.00 81.69 107 TYR A CA 1
ATOM 903 C C . TYR A 1 107 ? -21.073 -14.757 -0.422 1.00 81.69 107 TYR A C 1
ATOM 905 O O . TYR A 1 107 ? -20.407 -15.028 0.581 1.00 81.69 107 TYR A O 1
ATOM 913 N N . LYS A 1 108 ? -21.060 -13.530 -0.962 1.00 84.44 108 LYS A N 1
ATOM 914 C CA . LYS A 1 108 ? -20.294 -12.412 -0.398 1.00 84.44 108 LYS A CA 1
ATOM 915 C C . LYS A 1 108 ? -20.797 -12.033 0.998 1.00 84.44 108 LYS A C 1
ATOM 917 O O . LYS A 1 108 ? -19.968 -11.863 1.893 1.00 84.44 108 LYS A O 1
ATOM 922 N N . ILE A 1 109 ? -22.112 -11.947 1.189 1.00 87.12 109 ILE A N 1
ATOM 923 C CA . ILE A 1 109 ? -22.727 -11.616 2.480 1.00 87.12 109 ILE A CA 1
ATOM 924 C C . ILE A 1 109 ? -22.476 -12.736 3.493 1.00 87.12 109 ILE A C 1
ATOM 926 O O . ILE A 1 109 ? -21.945 -12.470 4.570 1.00 87.12 109 ILE A O 1
ATOM 930 N N . THR A 1 110 ? -22.728 -14.000 3.131 1.00 84.25 110 THR A N 1
ATOM 931 C CA . THR A 1 110 ? -22.440 -15.159 3.996 1.00 84.25 110 THR A CA 1
ATOM 932 C C . THR A 1 110 ? -20.978 -15.167 4.440 1.00 84.25 110 THR A C 1
ATOM 934 O O . THR A 1 110 ? -20.667 -15.402 5.608 1.00 84.25 110 THR A O 1
ATOM 937 N N . LYS A 1 111 ? -20.059 -14.841 3.525 1.00 81.31 111 LYS A N 1
ATOM 938 C CA . LYS A 1 111 ? -18.628 -14.746 3.819 1.00 81.31 111 LYS A CA 1
ATOM 939 C C . LYS A 1 111 ? -18.294 -13.627 4.814 1.00 81.31 111 LYS A C 1
ATOM 941 O O . LYS A 1 111 ? -17.405 -13.818 5.640 1.00 81.31 111 LYS A O 1
ATOM 946 N N . GLN A 1 112 ? -18.982 -12.487 4.753 1.00 81.12 112 GLN A N 1
ATOM 947 C CA . GLN A 1 112 ? -18.801 -11.384 5.703 1.00 81.12 112 GLN A CA 1
ATOM 948 C C . GLN A 1 112 ? -19.400 -11.704 7.085 1.00 81.12 112 GLN A C 1
ATOM 950 O O . GLN A 1 112 ? -18.732 -11.475 8.091 1.00 81.12 112 GLN A O 1
ATOM 955 N N . VAL A 1 113 ? -20.605 -12.286 7.143 1.00 80.69 113 VAL A N 1
ATOM 956 C CA . VAL A 1 113 ? -21.301 -12.626 8.402 1.00 80.69 113 VAL A CA 1
ATOM 957 C C . VAL A 1 113 ? -20.590 -13.742 9.159 1.00 80.69 113 VAL A C 1
ATOM 959 O O . VAL A 1 113 ? -20.388 -13.646 10.368 1.00 80.69 113 VAL A O 1
ATOM 962 N N . CYS A 1 114 ? -20.166 -14.801 8.463 1.00 74.81 114 CYS A N 1
ATOM 963 C CA . CYS A 1 114 ? -19.552 -15.948 9.122 1.00 74.81 114 CYS A CA 1
ATOM 964 C C . CYS A 1 114 ? -18.212 -15.621 9.791 1.00 74.81 114 CYS A C 1
ATOM 966 O O . CYS A 1 114 ? -17.746 -16.452 10.564 1.00 74.81 114 CYS A O 1
ATOM 968 N N . GLY A 1 115 ? -17.576 -14.474 9.504 1.00 59.28 115 GLY A N 1
ATOM 969 C CA . GLY A 1 115 ? -16.385 -13.972 10.210 1.00 59.28 115 GLY A CA 1
ATOM 970 C C . GLY A 1 115 ? -15.164 -14.904 10.214 1.00 59.28 115 GLY A C 1
ATOM 971 O O . GLY A 1 115 ? -14.137 -14.580 10.804 1.00 59.28 115 GLY A O 1
ATOM 972 N N . LYS A 1 116 ? -15.247 -16.068 9.563 1.00 48.97 116 LYS A N 1
ATOM 973 C CA . LYS A 1 116 ? -14.228 -17.116 9.551 1.00 48.97 116 LYS A CA 1
ATOM 974 C C . LYS A 1 116 ? -13.174 -16.790 8.504 1.00 48.97 116 LYS A C 1
ATOM 976 O O . LYS A 1 116 ? -13.015 -17.496 7.515 1.00 48.97 116 LYS A O 1
ATOM 981 N N . PHE A 1 117 ? -12.416 -15.740 8.770 1.00 44.47 117 PHE A N 1
ATOM 982 C CA . PHE A 1 117 ? -11.018 -15.726 8.384 1.00 44.47 117 PHE A CA 1
ATOM 983 C C . PHE A 1 117 ? -10.226 -16.066 9.636 1.00 44.47 117 PHE A C 1
ATOM 985 O O . PHE A 1 117 ? -10.034 -15.232 10.517 1.00 44.47 117 PHE A O 1
ATOM 992 N N . ARG A 1 118 ? -9.800 -17.329 9.741 1.00 44.91 118 ARG A N 1
ATOM 993 C CA . ARG A 1 118 ? -8.675 -17.646 10.621 1.00 44.91 118 ARG A CA 1
ATOM 994 C C . ARG A 1 118 ? -7.516 -16.792 10.118 1.00 44.91 118 ARG A C 1
ATOM 996 O O . ARG A 1 118 ? -7.243 -16.803 8.921 1.00 44.91 118 ARG A O 1
ATOM 1003 N N . SER A 1 119 ? -6.891 -16.031 11.005 1.00 41.59 119 SER A N 1
ATOM 1004 C CA . SER A 1 119 ? -5.650 -15.329 10.696 1.00 41.59 119 SER A CA 1
ATOM 1005 C C . SER A 1 119 ? -4.615 -16.380 10.285 1.00 41.59 119 SER A C 1
ATOM 1007 O O . SER A 1 119 ? -4.080 -17.078 11.139 1.00 41.59 119 SER A O 1
ATOM 1009 N N . ILE A 1 120 ? -4.377 -16.548 8.980 1.00 49.06 120 ILE A N 1
ATOM 1010 C CA . ILE A 1 120 ? -3.350 -17.468 8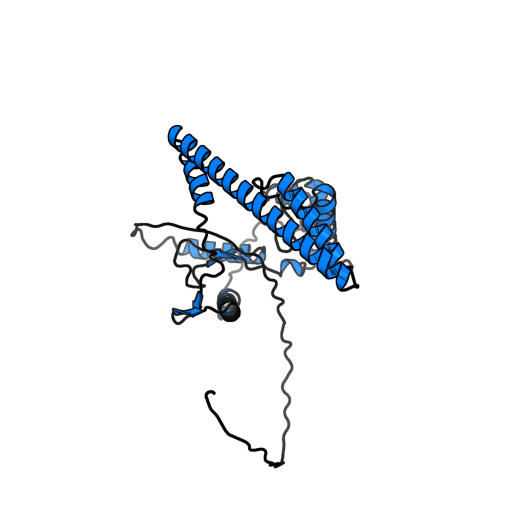.452 1.00 49.06 120 ILE A CA 1
ATOM 1011 C C . ILE A 1 120 ? -1.962 -17.057 8.970 1.00 49.06 120 ILE A C 1
ATOM 1013 O O . ILE A 1 120 ? -1.075 -17.887 9.104 1.00 49.06 120 ILE A O 1
ATOM 1017 N N . THR A 1 121 ? -1.801 -15.791 9.354 1.00 43.28 121 THR A N 1
ATOM 1018 C CA . THR A 1 121 ? -0.585 -15.205 9.922 1.00 43.28 121 THR A CA 1
ATOM 1019 C C . THR A 1 121 ? -0.131 -15.827 11.243 1.00 43.28 121 THR A C 1
ATOM 10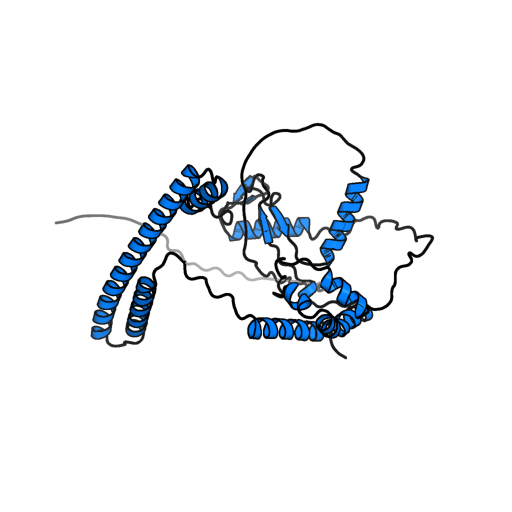21 O O . THR A 1 121 ? 1.015 -15.631 11.618 1.00 43.28 121 THR A O 1
ATOM 1024 N N . THR A 1 122 ? -0.997 -16.554 11.954 1.00 46.22 122 THR A N 1
ATOM 1025 C CA . THR A 1 122 ? -0.637 -17.272 13.190 1.00 46.22 122 THR A CA 1
ATOM 1026 C C . THR A 1 122 ? -0.696 -18.785 13.025 1.00 46.22 122 THR A C 1
ATOM 1028 O O . THR A 1 122 ? -0.634 -19.502 14.025 1.00 46.22 122 THR A O 1
ATOM 1031 N N . ALA A 1 123 ? -0.832 -19.285 11.788 1.00 58.81 123 ALA A N 1
ATOM 1032 C CA . ALA A 1 123 ? -0.705 -20.708 11.523 1.00 58.81 123 ALA A CA 1
ATOM 1033 C C . ALA A 1 123 ? 0.704 -21.140 11.957 1.00 58.81 123 ALA A C 1
ATOM 1035 O O . ALA A 1 123 ? 1.688 -20.615 11.432 1.00 58.81 123 ALA A O 1
ATOM 1036 N N . PRO A 1 124 ? 0.823 -22.022 12.957 1.00 65.12 124 PRO A N 1
ATOM 1037 C CA . PRO A 1 124 ? 2.127 -22.433 13.438 1.00 65.12 124 PRO A CA 1
ATOM 1038 C C . PRO A 1 124 ? 2.866 -23.191 12.328 1.00 65.12 124 PRO A C 1
ATOM 1040 O O . PRO A 1 124 ? 2.302 -24.097 11.718 1.00 65.12 124 PRO A O 1
ATOM 1043 N N . ILE A 1 125 ? 4.110 -22.809 12.059 1.00 74.06 125 ILE A N 1
ATOM 1044 C CA . ILE A 1 125 ? 4.925 -23.387 10.980 1.00 74.06 125 ILE A CA 1
ATOM 1045 C C . ILE A 1 125 ? 5.692 -24.581 11.525 1.00 74.06 125 ILE A C 1
ATOM 1047 O O . ILE A 1 125 ? 6.105 -24.566 12.677 1.00 74.06 125 ILE A O 1
ATOM 1051 N N . LYS A 1 126 ? 5.911 -25.614 10.722 1.00 80.88 126 LYS A N 1
ATOM 1052 C CA . LYS A 1 126 ? 6.730 -26.762 11.091 1.00 80.88 126 LYS A CA 1
ATOM 1053 C C . LYS A 1 126 ? 8.213 -26.503 10.813 1.00 80.88 126 LYS A C 1
ATOM 1055 O O . LYS A 1 126 ? 8.578 -25.907 9.795 1.00 80.88 126 LYS A O 1
ATOM 1060 N N . ASN A 1 127 ? 9.081 -26.963 11.709 1.00 80.06 127 ASN A N 1
ATOM 1061 C CA . ASN A 1 127 ? 10.508 -27.088 11.411 1.00 80.06 127 ASN A CA 1
ATOM 1062 C C . ASN A 1 127 ? 10.754 -28.215 10.384 1.00 80.06 127 ASN A C 1
ATOM 1064 O O . ASN A 1 127 ? 9.812 -28.871 9.927 1.00 80.06 127 ASN A O 1
ATOM 1068 N N . LYS A 1 128 ? 12.013 -28.416 9.983 1.00 80.94 128 LYS A N 1
ATOM 1069 C CA . LYS A 1 128 ? 12.400 -29.460 9.015 1.00 80.94 128 LYS A CA 1
ATOM 1070 C C . LYS A 1 128 ? 12.040 -30.867 9.509 1.00 80.94 128 LYS A C 1
ATOM 1072 O O . LYS A 1 128 ? 11.733 -31.748 8.716 1.00 80.94 128 LYS A O 1
ATOM 1077 N N . GLU A 1 129 ? 11.971 -31.040 10.823 1.00 80.31 129 GLU A N 1
ATOM 1078 C CA . GLU A 1 129 ? 11.627 -32.277 11.520 1.00 80.31 129 GLU A CA 1
ATOM 1079 C C . GLU A 1 129 ? 10.104 -32.477 11.676 1.00 80.31 129 GLU A C 1
ATOM 1081 O O . GLU A 1 129 ? 9.658 -33.440 12.300 1.00 80.31 129 GLU A O 1
ATOM 1086 N N . GLY A 1 130 ? 9.278 -31.574 11.132 1.00 77.38 130 GLY A N 1
ATOM 1087 C CA . GLY A 1 130 ? 7.815 -31.665 11.168 1.00 77.38 130 GLY A CA 1
ATOM 1088 C C . GLY A 1 130 ? 7.162 -31.212 12.483 1.00 77.38 130 GLY A C 1
ATOM 1089 O O . GLY A 1 130 ? 5.944 -31.343 12.640 1.00 77.38 130 GLY A O 1
ATOM 1090 N N . GLN A 1 131 ? 7.930 -30.662 13.425 1.00 82.94 131 GLN A N 1
ATOM 1091 C CA . GLN A 1 131 ? 7.453 -30.153 14.711 1.00 82.94 131 GLN A CA 1
ATOM 1092 C C . GLN A 1 131 ? 6.925 -28.726 14.605 1.00 82.94 131 GLN A C 1
ATOM 1094 O O . GLN A 1 131 ? 7.515 -27.857 13.972 1.00 82.94 131 GLN A O 1
ATOM 1099 N N . LEU A 1 132 ? 5.819 -28.474 15.297 1.00 81.38 132 LEU A N 1
ATOM 1100 C CA . LEU A 1 132 ? 5.071 -27.230 15.211 1.00 81.38 132 LEU A CA 1
ATOM 1101 C C . LEU A 1 132 ? 5.711 -26.087 16.027 1.00 81.38 132 LEU A C 1
ATOM 1103 O O . LEU A 1 132 ? 5.718 -26.121 17.259 1.00 81.38 132 LEU A O 1
ATOM 1107 N N . LEU A 1 133 ? 6.161 -25.032 15.351 1.00 81.38 133 LEU A N 1
ATOM 1108 C CA . LEU A 1 133 ? 6.722 -23.812 15.932 1.00 81.38 133 LEU A CA 1
ATOM 1109 C C . LEU A 1 133 ? 5.603 -22.834 16.297 1.00 81.38 133 LEU A C 1
ATOM 1111 O O . LEU A 1 133 ? 4.949 -22.241 15.439 1.00 81.38 133 LEU A O 1
ATOM 1115 N N . LYS A 1 134 ? 5.379 -22.650 17.599 1.00 76.88 134 LYS A N 1
ATOM 1116 C CA . LYS A 1 134 ? 4.313 -21.781 18.132 1.00 76.88 134 LYS A CA 1
ATOM 1117 C C . LYS A 1 134 ? 4.789 -20.372 18.510 1.00 76.88 134 LYS A C 1
ATOM 1119 O O . LYS A 1 134 ? 3.949 -19.492 18.658 1.00 76.88 134 LYS A O 1
ATOM 1124 N N . SER A 1 135 ? 6.098 -20.170 18.682 1.00 82.00 135 SER A N 1
ATOM 1125 C CA . SER A 1 135 ? 6.686 -18.860 19.003 1.00 82.00 135 SER A CA 1
ATOM 1126 C C . SER A 1 135 ? 6.944 -18.051 17.734 1.00 82.00 135 SER A C 1
ATOM 1128 O O . SER A 1 135 ? 7.462 -18.602 16.764 1.00 82.00 135 SER A O 1
ATOM 1130 N N . GLU A 1 136 ? 6.651 -16.751 17.769 1.00 78.75 136 GLU A N 1
ATOM 1131 C CA . GLU A 1 136 ? 6.933 -15.806 16.678 1.00 78.75 136 GLU A CA 1
ATOM 1132 C C . GLU A 1 136 ? 8.425 -15.791 16.324 1.00 78.75 136 GLU A C 1
ATOM 1134 O O . GLU A 1 136 ? 8.784 -16.005 15.172 1.00 78.75 136 GLU A O 1
ATOM 1139 N N . THR A 1 137 ? 9.297 -15.715 17.331 1.00 83.44 137 THR A N 1
ATOM 1140 C CA . THR A 1 137 ? 10.760 -15.739 17.154 1.00 83.44 137 THR A CA 1
ATOM 1141 C C . THR A 1 137 ? 11.266 -17.017 16.483 1.00 83.44 137 THR A C 1
ATOM 1143 O O . THR A 1 137 ? 12.156 -16.978 15.639 1.00 83.44 137 THR A O 1
ATOM 1146 N N . ALA A 1 138 ? 10.683 -18.168 16.827 1.00 82.25 138 ALA A N 1
ATOM 1147 C CA . ALA A 1 138 ? 11.062 -19.451 16.241 1.00 82.25 138 ALA A CA 1
ATOM 1148 C C . ALA A 1 138 ? 10.572 -19.568 14.791 1.00 82.25 138 ALA A C 1
ATOM 1150 O O . ALA A 1 138 ? 11.269 -20.112 13.938 1.00 82.25 138 ALA A O 1
ATOM 1151 N N . GLN A 1 139 ? 9.383 -19.034 14.502 1.00 79.81 139 GLN A N 1
ATOM 1152 C CA . GLN A 1 139 ? 8.873 -18.956 13.139 1.00 79.81 139 GLN A CA 1
ATOM 1153 C C . GLN A 1 139 ? 9.727 -18.020 12.280 1.00 79.81 139 GLN A C 1
ATOM 1155 O O . GLN A 1 139 ? 10.059 -18.384 11.157 1.00 79.81 139 GLN A O 1
ATOM 1160 N N . GLU A 1 140 ? 10.111 -16.847 12.789 1.00 82.75 140 GLU A N 1
ATOM 1161 C CA . GLU A 1 140 ? 11.023 -15.916 12.112 1.00 82.75 140 GLU A CA 1
ATOM 1162 C C . GLU A 1 140 ? 12.382 -16.553 11.829 1.00 82.75 140 GLU A C 1
ATOM 1164 O O . GLU A 1 140 ? 12.827 -16.523 10.686 1.00 82.75 140 GLU A O 1
ATOM 1169 N N . ALA A 1 141 ? 12.993 -17.217 12.813 1.00 85.44 141 ALA A N 1
ATOM 1170 C CA . ALA A 1 141 ? 14.257 -17.926 12.618 1.00 85.44 141 ALA A CA 1
ATOM 1171 C C . ALA A 1 141 ? 14.153 -19.002 11.523 1.00 85.44 141 ALA A C 1
ATOM 1173 O O . ALA A 1 141 ? 15.004 -19.063 10.637 1.00 85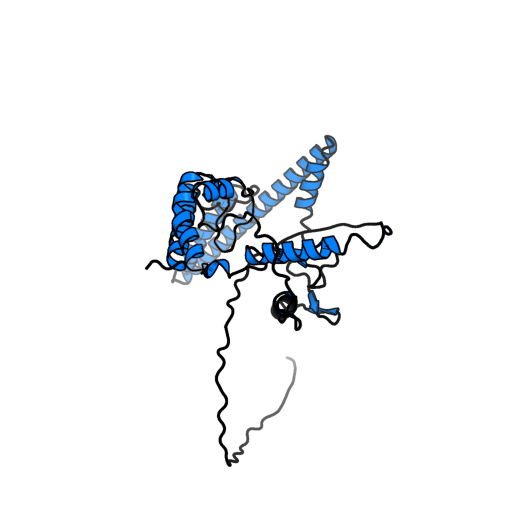.44 141 ALA A O 1
ATOM 1174 N N . ARG A 1 142 ? 13.070 -19.793 11.519 1.00 85.62 142 ARG A N 1
ATOM 1175 C CA . ARG A 1 142 ? 12.805 -20.800 10.477 1.00 85.62 142 ARG A CA 1
ATOM 1176 C C . ARG A 1 142 ? 12.634 -20.174 9.089 1.00 85.62 142 ARG A C 1
ATOM 1178 O O . ARG A 1 142 ? 13.013 -20.797 8.095 1.00 85.62 142 ARG A O 1
ATOM 1185 N N . TRP A 1 143 ? 12.063 -18.969 9.008 1.00 79.38 143 TRP A N 1
ATOM 1186 C CA . TRP A 1 143 ? 11.960 -18.207 7.760 1.00 79.38 143 TRP A CA 1
ATOM 1187 C C . TRP A 1 143 ? 13.312 -17.706 7.277 1.00 79.38 143 TRP A C 1
ATOM 1189 O O . TRP A 1 143 ? 13.618 -17.865 6.098 1.00 79.38 143 TRP A O 1
ATOM 1199 N N . THR A 1 144 ? 14.111 -17.128 8.172 1.00 83.12 144 THR A N 1
ATOM 1200 C CA . THR A 1 144 ? 15.464 -16.666 7.857 1.00 83.12 144 THR A CA 1
ATOM 1201 C C . THR A 1 144 ? 16.312 -17.820 7.343 1.00 83.12 144 THR A C 1
ATOM 1203 O O . THR A 1 144 ? 16.929 -17.693 6.294 1.00 83.12 144 THR A O 1
ATOM 1206 N N . GLU A 1 145 ? 16.270 -18.969 8.020 1.00 85.62 145 GLU A N 1
ATOM 1207 C CA . GLU A 1 145 ? 16.947 -20.194 7.590 1.00 85.62 145 GLU A CA 1
ATOM 1208 C C . GLU A 1 145 ? 16.505 -20.615 6.181 1.00 85.62 145 GLU A C 1
ATOM 1210 O O . GLU A 1 145 ? 17.341 -20.757 5.293 1.00 85.62 145 GLU A O 1
ATOM 1215 N N . HIS A 1 146 ? 15.191 -20.744 5.952 1.00 81.75 146 HIS A N 1
ATOM 1216 C CA . HIS A 1 146 ? 14.652 -21.141 4.649 1.00 81.75 146 HIS A CA 1
ATOM 1217 C C . HIS A 1 146 ? 15.123 -20.220 3.519 1.00 81.75 146 HIS A C 1
ATOM 1219 O O . HIS A 1 146 ? 15.573 -20.686 2.476 1.00 81.75 146 HIS A O 1
ATOM 1225 N N . PHE A 1 147 ? 15.005 -18.904 3.706 1.00 80.00 147 PHE A N 1
ATOM 1226 C CA . PHE A 1 147 ? 15.344 -17.956 2.650 1.00 80.00 147 PHE A CA 1
ATOM 1227 C C . PHE A 1 147 ? 16.844 -17.814 2.448 1.00 80.00 147 PHE A C 1
ATOM 1229 O O . PHE A 1 147 ? 17.260 -17.604 1.313 1.00 80.00 147 PHE A O 1
ATOM 1236 N N . ASN A 1 148 ? 17.648 -17.991 3.496 1.00 83.50 148 ASN A N 1
ATOM 1237 C CA . ASN A 1 148 ? 19.095 -18.030 3.354 1.00 83.50 148 ASN A CA 1
ATOM 1238 C C . ASN A 1 148 ? 19.521 -19.204 2.454 1.00 83.50 148 ASN A C 1
ATOM 1240 O O . ASN A 1 148 ? 20.302 -19.017 1.530 1.00 83.50 148 ASN A O 1
ATOM 1244 N N . GLU A 1 149 ? 18.931 -20.387 2.644 1.00 82.44 149 GLU A N 1
ATOM 1245 C CA . GLU A 1 149 ? 19.210 -21.569 1.811 1.00 82.44 149 GLU A CA 1
ATOM 1246 C C . GLU A 1 149 ? 18.730 -21.419 0.361 1.00 82.44 149 GLU A C 1
ATOM 1248 O O . GLU A 1 149 ? 19.373 -21.897 -0.577 1.00 82.44 149 GLU A O 1
ATOM 1253 N N . VAL A 1 150 ? 17.573 -20.784 0.160 1.00 82.12 150 VAL A N 1
ATOM 1254 C CA . VAL A 1 150 ? 16.976 -20.639 -1.173 1.00 82.12 150 VAL A CA 1
ATOM 1255 C C . VAL A 1 150 ? 17.658 -19.539 -1.986 1.00 82.12 150 VAL A C 1
ATOM 1257 O O . VAL A 1 150 ? 17.864 -19.740 -3.181 1.00 82.12 150 VAL A O 1
ATOM 1260 N N . LEU A 1 151 ? 17.980 -18.398 -1.367 1.00 81.44 151 LEU A N 1
ATOM 1261 C CA . LEU A 1 151 ? 18.453 -17.200 -2.069 1.00 81.44 151 LEU A CA 1
ATOM 1262 C C . LEU A 1 151 ? 19.983 -17.075 -2.102 1.00 81.44 151 LEU A C 1
ATOM 1264 O O . LEU A 1 151 ? 20.510 -16.569 -3.083 1.00 81.44 151 LEU A O 1
ATOM 1268 N N . ASN A 1 152 ? 20.706 -17.562 -1.088 1.00 83.44 152 ASN A N 1
ATOM 1269 C CA . ASN A 1 152 ? 22.161 -17.375 -0.974 1.00 83.44 152 ASN A CA 1
ATOM 1270 C C . ASN A 1 152 ? 22.934 -18.658 -1.310 1.00 83.44 152 ASN A C 1
ATOM 1272 O O . ASN A 1 152 ? 23.775 -19.122 -0.538 1.00 83.44 152 ASN A O 1
ATOM 1276 N N . ARG A 1 153 ? 22.631 -19.266 -2.462 1.00 79.31 153 ARG A N 1
ATOM 1277 C CA . ARG A 1 153 ? 23.362 -20.453 -2.928 1.00 79.31 153 ARG A CA 1
ATOM 1278 C C . ARG A 1 153 ? 24.790 -20.073 -3.338 1.00 79.31 153 ARG A C 1
ATOM 1280 O O . ARG A 1 153 ? 24.975 -19.017 -3.943 1.00 79.31 153 ARG A O 1
ATOM 1287 N N . PRO A 1 154 ? 25.797 -20.916 -3.046 1.00 80.38 154 PRO A N 1
ATOM 1288 C CA . PRO A 1 154 ? 27.151 -20.677 -3.524 1.00 80.38 154 PRO A CA 1
ATOM 1289 C C . PRO A 1 154 ? 27.180 -20.672 -5.056 1.00 80.38 154 PRO A C 1
ATOM 1291 O O . PRO A 1 154 ? 26.373 -21.347 -5.703 1.00 80.38 154 PRO A O 1
ATOM 1294 N N . ALA A 1 155 ? 28.122 -19.916 -5.624 1.00 78.81 155 ALA A N 1
ATOM 1295 C CA . ALA A 1 155 ? 28.371 -19.942 -7.058 1.00 78.81 155 ALA A CA 1
ATOM 1296 C C . ALA A 1 155 ? 28.645 -21.391 -7.513 1.00 78.81 155 ALA A C 1
ATOM 1298 O O . ALA A 1 155 ? 29.287 -22.145 -6.774 1.00 78.81 155 ALA A O 1
ATOM 1299 N N . PRO A 1 156 ? 28.142 -21.807 -8.688 1.00 80.19 156 PRO A N 1
ATOM 1300 C CA . PRO A 1 156 ? 28.392 -23.150 -9.197 1.00 80.19 156 PRO A CA 1
ATOM 1301 C C . PRO A 1 156 ? 29.902 -23.397 -9.333 1.00 80.19 156 PRO A C 1
ATOM 1303 O O . PRO A 1 156 ? 30.630 -22.535 -9.813 1.00 80.19 156 PRO A O 1
ATOM 1306 N N . GLU A 1 157 ? 30.369 -24.581 -8.923 1.00 80.94 157 GLU A N 1
ATOM 1307 C CA . GLU A 1 157 ? 31.797 -24.953 -8.974 1.00 80.94 157 GLU A CA 1
ATOM 1308 C C . GLU A 1 157 ? 32.350 -25.016 -10.403 1.00 80.94 157 GLU A C 1
ATOM 1310 O O . GLU A 1 157 ? 33.552 -24.893 -10.621 1.00 80.94 157 GLU A O 1
ATOM 1315 N N . THR A 1 158 ? 31.476 -25.237 -11.383 1.00 82.38 158 THR A N 1
ATOM 1316 C CA . THR A 1 158 ? 31.824 -25.229 -12.801 1.00 82.38 158 THR A CA 1
ATOM 1317 C C . THR A 1 158 ? 31.291 -23.944 -13.409 1.00 82.38 158 THR A C 1
ATOM 1319 O O . THR A 1 158 ? 30.074 -23.759 -13.496 1.00 82.38 158 THR A O 1
ATOM 1322 N N . GLU A 1 159 ? 32.194 -23.062 -13.831 1.00 77.25 159 GLU A N 1
ATOM 1323 C CA . GLU A 1 159 ? 31.810 -21.942 -14.681 1.00 77.25 159 GLU A CA 1
ATOM 1324 C C . GLU A 1 159 ? 31.232 -22.518 -15.981 1.00 77.25 159 GLU A C 1
ATOM 1326 O O . GLU A 1 159 ? 31.856 -23.391 -16.596 1.00 77.25 159 GLU A O 1
ATOM 1331 N N . PRO A 1 160 ? 30.014 -22.121 -16.383 1.00 74.12 160 PRO A N 1
ATOM 1332 C CA . PRO A 1 160 ? 29.485 -22.545 -17.665 1.00 74.12 160 PRO A CA 1
ATOM 1333 C C . PRO A 1 160 ? 30.419 -22.033 -18.765 1.00 74.12 160 PRO A C 1
ATOM 1335 O O . PRO A 1 160 ? 30.710 -20.841 -18.823 1.00 74.12 160 PRO A O 1
ATOM 1338 N N . ASP A 1 161 ? 30.868 -22.935 -19.635 1.00 80.94 161 ASP A N 1
ATOM 1339 C CA . ASP A 1 161 ? 31.595 -22.581 -20.853 1.00 80.94 161 ASP A CA 1
ATOM 1340 C C . ASP A 1 161 ? 30.612 -21.902 -21.820 1.00 80.94 161 ASP A C 1
ATOM 1342 O O . ASP A 1 161 ? 29.883 -22.551 -22.578 1.00 80.94 161 ASP A O 1
ATOM 1346 N N . ILE A 1 162 ? 30.487 -20.579 -21.687 1.00 77.62 162 ILE A N 1
ATOM 1347 C CA . ILE A 1 162 ? 29.669 -19.747 -22.565 1.00 77.62 162 ILE A CA 1
ATOM 1348 C C . ILE A 1 162 ? 30.497 -19.516 -23.825 1.00 77.62 162 ILE A C 1
ATOM 1350 O O . ILE A 1 162 ? 31.379 -18.662 -23.844 1.00 77.62 162 ILE A O 1
ATOM 1354 N N . GLN A 1 163 ? 30.204 -20.285 -24.874 1.00 79.75 163 GLN A N 1
ATOM 1355 C CA . GLN A 1 163 ? 30.794 -20.064 -26.193 1.00 79.75 163 GLN A CA 1
ATOM 1356 C C . GLN A 1 163 ? 30.520 -18.622 -26.634 1.00 79.75 163 GLN A C 1
ATOM 1358 O O . GLN A 1 163 ? 29.376 -18.161 -26.555 1.00 79.75 163 GLN A O 1
ATOM 1363 N N . GLU A 1 164 ? 31.562 -17.913 -27.080 1.00 78.44 164 GLU A N 1
ATOM 1364 C CA . GLU A 1 164 ? 31.394 -16.606 -27.713 1.00 78.44 164 GLU A CA 1
ATOM 1365 C C . GLU A 1 164 ? 30.410 -16.756 -28.873 1.00 78.44 164 GLU A C 1
ATOM 1367 O O . GLU A 1 164 ? 30.542 -17.648 -29.714 1.00 78.44 164 GLU A O 1
ATOM 1372 N N . ALA A 1 165 ? 29.374 -15.919 -28.872 1.00 73.75 165 ALA A N 1
ATOM 1373 C CA . ALA A 1 165 ? 28.410 -15.921 -29.955 1.00 73.75 165 ALA A CA 1
ATOM 1374 C C . ALA A 1 165 ? 29.137 -15.556 -31.257 1.00 73.75 165 ALA A C 1
ATOM 1376 O O . ALA A 1 165 ? 29.871 -14.573 -31.301 1.00 73.75 165 ALA A O 1
ATOM 1377 N N . GLU A 1 166 ? 28.926 -16.343 -32.315 1.00 80.00 166 GLU A N 1
ATOM 1378 C CA . GLU A 1 166 ? 29.530 -16.090 -33.633 1.00 80.00 166 GLU A CA 1
ATOM 1379 C C . GLU A 1 166 ? 29.077 -14.746 -34.232 1.00 80.00 166 GLU A C 1
ATOM 1381 O O . GLU A 1 166 ? 29.787 -14.156 -35.045 1.00 80.00 166 GLU A O 1
ATOM 1386 N N . GLU A 1 167 ? 27.911 -14.248 -33.809 1.00 81.19 167 GLU A N 1
ATOM 1387 C CA . GLU A 1 167 ? 27.350 -12.964 -34.215 1.00 81.19 167 GLU A CA 1
ATOM 1388 C C . GLU A 1 167 ? 26.854 -12.186 -32.991 1.00 81.19 167 GLU A C 1
ATOM 1390 O O . GLU A 1 167 ? 26.101 -12.709 -32.160 1.00 81.19 167 GLU A O 1
ATOM 1395 N N . ASP A 1 168 ? 27.240 -10.912 -32.910 1.00 77.75 168 ASP A N 1
ATOM 1396 C CA . ASP A 1 168 ? 26.652 -9.979 -31.956 1.00 77.75 168 ASP A CA 1
ATOM 1397 C C . ASP A 1 168 ? 25.167 -9.792 -32.283 1.00 77.75 168 ASP A C 1
ATOM 1399 O O . ASP A 1 168 ? 24.782 -9.492 -33.417 1.00 77.75 168 ASP A O 1
ATOM 1403 N N . LEU A 1 169 ? 24.309 -9.946 -31.274 1.00 78.94 169 LEU A N 1
ATOM 1404 C CA . LEU A 1 169 ? 22.900 -9.598 -31.414 1.00 78.94 169 LEU A CA 1
ATOM 1405 C C . LEU A 1 169 ? 22.789 -8.096 -31.708 1.00 78.94 169 LEU A C 1
ATOM 1407 O O . LEU A 1 169 ? 23.425 -7.289 -31.031 1.00 78.94 169 LEU A O 1
ATOM 1411 N N . ASP A 1 170 ? 21.929 -7.720 -32.660 1.00 80.38 170 ASP A N 1
ATOM 1412 C CA . ASP A 1 170 ? 21.615 -6.321 -32.986 1.00 80.38 170 ASP A CA 1
ATOM 1413 C C . ASP A 1 170 ? 20.790 -5.672 -31.857 1.00 80.38 170 ASP A C 1
ATOM 1415 O O . ASP A 1 170 ? 19.576 -5.467 -31.943 1.00 80.38 170 ASP A O 1
ATOM 1419 N N . VAL A 1 171 ? 21.453 -5.443 -30.724 1.00 77.81 171 VAL A N 1
ATOM 1420 C CA . VAL A 1 171 ? 20.899 -4.835 -29.520 1.00 77.81 171 VAL A CA 1
ATOM 1421 C C . VAL A 1 171 ? 21.558 -3.483 -29.333 1.00 77.81 171 VAL A C 1
ATOM 1423 O O . VAL A 1 171 ? 22.778 -3.348 -29.275 1.00 77.81 171 VAL A O 1
ATOM 1426 N N . VAL A 1 172 ? 20.723 -2.461 -29.194 1.00 79.38 172 VAL A N 1
ATOM 1427 C CA . VAL A 1 172 ? 21.168 -1.096 -28.938 1.00 79.38 172 VAL A CA 1
ATOM 1428 C C . VAL A 1 172 ? 21.840 -1.033 -27.561 1.00 79.38 172 VAL A C 1
ATOM 1430 O O . VAL A 1 172 ? 21.189 -1.198 -26.533 1.00 79.38 172 VAL A O 1
ATOM 1433 N N . THR A 1 173 ? 23.149 -0.781 -27.541 1.00 82.50 173 THR A N 1
ATOM 1434 C CA . THR A 1 173 ? 23.968 -0.640 -26.319 1.00 82.50 173 THR A CA 1
ATOM 1435 C C . THR A 1 173 ? 24.135 0.815 -25.868 1.00 82.50 173 THR A C 1
ATOM 1437 O O . THR A 1 173 ? 24.888 1.111 -24.936 1.00 82.50 173 THR A O 1
ATOM 1440 N N . THR A 1 174 ? 23.442 1.749 -26.522 1.00 88.88 174 THR A N 1
ATOM 1441 C CA . THR A 1 174 ? 23.488 3.169 -26.167 1.00 88.88 174 THR A CA 1
ATOM 1442 C C . THR A 1 174 ? 22.732 3.446 -24.865 1.00 88.88 174 THR A C 1
ATOM 1444 O O . THR A 1 174 ? 21.824 2.691 -24.515 1.00 88.88 174 THR A O 1
ATOM 1447 N N . PRO A 1 175 ? 23.051 4.545 -24.155 1.00 88.75 175 PRO A N 1
ATOM 1448 C CA . PRO A 1 175 ? 22.295 4.943 -22.975 1.00 88.75 175 PRO A CA 1
ATOM 1449 C C . PRO A 1 175 ? 20.790 5.103 -23.262 1.00 88.75 175 PRO A C 1
ATOM 1451 O O . PRO A 1 175 ? 20.427 5.466 -24.387 1.00 88.75 175 PRO A O 1
ATOM 1454 N N . PRO A 1 176 ? 19.921 4.891 -22.255 1.00 92.31 176 PRO A N 1
ATOM 1455 C CA . PRO A 1 176 ? 18.474 4.971 -22.431 1.00 92.31 176 PRO A CA 1
ATOM 1456 C C . PRO A 1 176 ? 18.018 6.331 -22.965 1.00 92.31 176 PRO A C 1
ATOM 1458 O O . PRO A 1 176 ? 18.415 7.380 -22.458 1.00 92.31 176 PRO A O 1
ATOM 1461 N N . THR A 1 177 ? 17.129 6.317 -23.953 1.00 94.44 177 THR A N 1
ATOM 1462 C CA . THR A 1 177 ? 16.537 7.528 -24.541 1.00 94.44 177 THR A CA 1
ATOM 1463 C C . THR A 1 177 ? 15.248 7.942 -23.828 1.00 94.44 177 THR A C 1
ATOM 1465 O O . THR A 1 177 ? 14.555 7.131 -23.203 1.00 94.44 177 THR A O 1
ATOM 1468 N N . LYS A 1 178 ? 14.865 9.222 -23.949 1.00 95.56 178 LYS A N 1
ATOM 1469 C CA . LYS A 1 178 ? 13.607 9.731 -23.371 1.00 95.56 178 LYS A CA 1
ATOM 1470 C C . LYS A 1 178 ? 12.400 8.974 -23.938 1.00 95.56 178 LYS A C 1
ATOM 1472 O O . LYS A 1 178 ? 11.490 8.616 -23.193 1.00 95.56 178 LYS A O 1
ATOM 1477 N N . GLU A 1 179 ? 12.396 8.682 -25.238 1.00 95.56 179 GLU A N 1
ATOM 1478 C CA . GLU A 1 179 ? 11.320 7.961 -25.922 1.00 95.56 179 GLU A CA 1
ATOM 1479 C C . GLU A 1 179 ? 11.162 6.527 -25.405 1.00 95.56 179 GLU A C 1
ATOM 1481 O O . GLU A 1 179 ? 10.035 6.053 -25.229 1.00 95.56 179 GLU A O 1
ATOM 1486 N N . GLU A 1 180 ? 12.270 5.836 -25.128 1.00 94.38 180 GLU A N 1
ATOM 1487 C CA . GLU A 1 180 ? 12.254 4.499 -24.529 1.00 94.38 180 GLU A CA 1
ATOM 1488 C C . GLU A 1 180 ? 11.643 4.514 -23.137 1.00 94.38 180 GLU A C 1
ATOM 1490 O O . GLU A 1 180 ? 10.761 3.700 -22.853 1.00 94.38 180 GLU A O 1
ATOM 1495 N N . ILE A 1 181 ? 12.031 5.482 -22.306 1.00 95.88 181 ILE A N 1
ATOM 1496 C CA . ILE A 1 181 ? 11.483 5.632 -20.957 1.00 95.88 181 ILE A CA 1
ATOM 1497 C C . ILE A 1 181 ? 9.975 5.908 -21.025 1.00 95.88 181 ILE A C 1
ATOM 1499 O O . ILE A 1 181 ? 9.196 5.265 -20.320 1.00 95.88 181 ILE A O 1
ATOM 1503 N N . ILE A 1 182 ? 9.523 6.785 -21.930 1.00 97.31 182 ILE A N 1
ATOM 1504 C CA . ILE A 1 182 ? 8.089 7.054 -22.139 1.00 97.31 182 ILE A CA 1
ATOM 1505 C C . ILE A 1 182 ? 7.339 5.768 -22.515 1.00 97.31 182 ILE A C 1
ATOM 1507 O O . ILE A 1 182 ? 6.254 5.502 -21.982 1.00 97.31 182 ILE A O 1
ATOM 1511 N N . ARG A 1 183 ? 7.885 4.965 -23.438 1.00 96.62 183 ARG A N 1
ATOM 1512 C CA . ARG A 1 183 ? 7.277 3.686 -23.841 1.00 96.62 183 ARG A CA 1
ATOM 1513 C C . ARG A 1 183 ? 7.219 2.706 -22.669 1.00 96.62 183 ARG A C 1
ATOM 1515 O O . ARG A 1 183 ? 6.163 2.109 -22.441 1.00 96.62 183 ARG A O 1
ATOM 1522 N N . ALA A 1 184 ? 8.300 2.593 -21.900 1.00 95.75 184 ALA A N 1
ATOM 1523 C CA . ALA A 1 184 ? 8.373 1.731 -20.726 1.00 95.75 184 ALA A CA 1
ATOM 1524 C C . ALA A 1 184 ? 7.317 2.120 -19.680 1.00 95.75 184 ALA A C 1
ATOM 1526 O O . ALA A 1 184 ? 6.522 1.269 -19.277 1.00 95.75 184 ALA A O 1
ATOM 1527 N N . ILE A 1 185 ? 7.210 3.408 -19.332 1.00 96.12 185 ILE A N 1
ATOM 1528 C CA . ILE A 1 185 ? 6.214 3.922 -18.377 1.00 96.12 185 ILE A CA 1
ATOM 1529 C C . ILE A 1 185 ? 4.791 3.580 -18.826 1.00 96.12 185 ILE A C 1
ATOM 1531 O O . ILE A 1 185 ? 3.989 3.070 -18.040 1.00 96.12 185 ILE A O 1
ATOM 1535 N N . LYS A 1 186 ? 4.465 3.804 -20.106 1.00 95.62 186 LYS A N 1
ATOM 1536 C CA . LYS A 1 186 ? 3.135 3.486 -20.653 1.00 95.62 186 LYS A CA 1
ATOM 1537 C C . LYS A 1 186 ? 2.807 1.992 -20.554 1.00 95.62 186 LYS A C 1
ATOM 1539 O O . LYS A 1 186 ? 1.652 1.647 -20.296 1.00 95.62 186 LYS A O 1
ATOM 1544 N N . SER A 1 187 ? 3.810 1.125 -20.699 1.00 95.81 187 SER A N 1
ATOM 1545 C CA . SER A 1 187 ? 3.657 -0.336 -20.656 1.00 95.81 187 SER A CA 1
ATOM 1546 C C . SER A 1 187 ? 3.445 -0.926 -19.252 1.00 95.81 187 SER A C 1
ATOM 1548 O O . SER A 1 187 ? 2.956 -2.053 -19.138 1.00 95.81 187 SER A O 1
ATOM 1550 N N . LEU A 1 188 ? 3.764 -0.182 -18.181 1.00 93.06 188 LEU A N 1
ATOM 1551 C CA . LEU A 1 188 ? 3.614 -0.657 -16.799 1.00 93.06 188 LEU A CA 1
ATOM 1552 C C . LEU A 1 188 ? 2.171 -1.105 -16.515 1.00 93.06 188 LEU A C 1
ATOM 1554 O O . LEU A 1 188 ? 1.216 -0.592 -17.091 1.00 93.06 188 LEU A O 1
ATOM 1558 N N . ARG A 1 189 ? 1.958 -2.067 -15.615 1.00 92.12 189 ARG A N 1
ATOM 1559 C CA . ARG A 1 189 ? 0.595 -2.501 -15.256 1.00 92.12 189 ARG A CA 1
ATOM 1560 C C . ARG A 1 189 ? 0.051 -1.666 -14.101 1.00 92.12 189 ARG A C 1
ATOM 1562 O O . ARG A 1 189 ? 0.738 -1.487 -13.103 1.00 92.12 189 ARG A O 1
ATOM 1569 N N . ASN A 1 190 ? -1.203 -1.240 -14.215 1.00 90.44 190 ASN A N 1
ATOM 1570 C CA . ASN A 1 190 ? -1.898 -0.532 -13.140 1.00 90.44 190 ASN A CA 1
ATOM 1571 C C . ASN A 1 190 ? -2.340 -1.509 -12.032 1.00 90.44 190 ASN A C 1
ATOM 1573 O O . ASN A 1 190 ? -2.474 -2.717 -12.257 1.00 90.44 190 ASN A O 1
ATOM 1577 N N . ASN A 1 191 ? -2.622 -0.968 -10.850 1.00 87.06 191 ASN A N 1
ATOM 1578 C CA . ASN A 1 191 ? -3.066 -1.639 -9.633 1.00 87.06 191 ASN A CA 1
ATOM 1579 C C . ASN A 1 191 ? -2.088 -2.713 -9.144 1.00 87.06 191 ASN A C 1
ATOM 1581 O O . ASN A 1 191 ? -2.489 -3.733 -8.576 1.00 87.06 191 ASN A O 1
ATOM 1585 N N . LYS A 1 192 ? -0.795 -2.503 -9.394 1.00 85.75 192 LYS A N 1
ATOM 1586 C CA . LYS A 1 192 ? 0.274 -3.298 -8.793 1.00 85.75 192 LYS A CA 1
ATOM 1587 C C . LYS A 1 192 ? 0.661 -2.703 -7.445 1.00 85.75 192 LYS A C 1
ATOM 1589 O O . LYS A 1 192 ? 0.530 -1.501 -7.231 1.00 85.75 192 LYS A O 1
ATOM 1594 N N . ALA A 1 193 ? 1.060 -3.579 -6.525 1.00 80.69 193 ALA A N 1
ATOM 1595 C CA . ALA A 1 193 ? 1.559 -3.150 -5.229 1.00 80.69 193 ALA A CA 1
ATOM 1596 C C . ALA A 1 193 ? 2.861 -2.358 -5.441 1.00 80.69 193 ALA A C 1
ATOM 1598 O O . ALA A 1 193 ? 3.690 -2.820 -6.234 1.00 80.69 193 ALA A O 1
ATOM 1599 N N . PRO A 1 194 ? 3.020 -1.194 -4.789 1.00 84.88 194 PRO A N 1
ATOM 1600 C CA . PRO A 1 194 ? 4.276 -0.463 -4.832 1.00 84.88 194 PRO A CA 1
ATOM 1601 C C . PRO A 1 194 ? 5.377 -1.248 -4.115 1.00 84.88 194 PRO A C 1
ATOM 1603 O O . PRO A 1 194 ? 5.093 -2.109 -3.275 1.00 84.88 194 PRO A O 1
ATOM 1606 N N . GLY A 1 195 ? 6.626 -0.935 -4.450 1.00 82.19 195 GLY A N 1
ATOM 1607 C CA . GLY A 1 195 ? 7.785 -1.435 -3.723 1.00 82.19 195 GLY A CA 1
ATOM 1608 C C . GLY A 1 195 ? 7.943 -0.762 -2.350 1.00 82.19 195 GLY A C 1
ATOM 1609 O O . GLY A 1 195 ? 7.053 -0.030 -1.899 1.00 82.19 195 GLY A O 1
ATOM 1610 N N . PRO A 1 196 ? 9.088 -0.975 -1.675 1.00 80.75 196 PRO A N 1
ATOM 1611 C CA . PRO A 1 196 ? 9.434 -0.258 -0.439 1.00 80.75 196 PRO A CA 1
ATOM 1612 C C . PRO A 1 196 ? 9.575 1.261 -0.646 1.00 80.75 196 PRO A C 1
ATOM 1614 O O . PRO A 1 196 ? 9.550 2.037 0.306 1.00 80.75 196 PRO A O 1
ATOM 1617 N N . ASP A 1 197 ? 9.670 1.707 -1.897 1.00 84.81 197 ASP A N 1
ATOM 1618 C CA . ASP A 1 197 ? 9.646 3.111 -2.288 1.00 84.81 197 ASP A CA 1
ATOM 1619 C C . ASP A 1 197 ? 8.255 3.763 -2.201 1.00 84.81 197 ASP A C 1
ATOM 1621 O O . ASP A 1 197 ? 8.152 4.988 -2.265 1.00 84.81 197 ASP A O 1
ATOM 1625 N N . PHE A 1 198 ? 7.188 2.975 -2.025 1.00 84.75 198 PHE A N 1
ATOM 1626 C CA . PHE A 1 198 ? 5.793 3.421 -2.035 1.00 84.75 198 PHE A CA 1
ATOM 1627 C C . PHE A 1 198 ? 5.369 4.128 -3.336 1.00 84.75 198 PHE A C 1
ATOM 1629 O O . PHE A 1 198 ? 4.392 4.882 -3.334 1.00 84.75 198 PHE A O 1
ATOM 1636 N N . LEU A 1 199 ? 6.075 3.886 -4.448 1.00 89.19 199 LEU A N 1
ATOM 1637 C CA . LEU A 1 199 ? 5.771 4.494 -5.741 1.00 89.19 199 LEU A CA 1
ATOM 1638 C C . LEU A 1 199 ? 4.948 3.548 -6.615 1.00 89.19 199 LEU A C 1
ATOM 1640 O O . LEU A 1 199 ? 5.296 2.400 -6.885 1.00 89.19 199 LEU A O 1
ATOM 1644 N N . ASN A 1 200 ? 3.816 4.063 -7.073 1.00 90.25 200 ASN A N 1
ATOM 1645 C CA . ASN A 1 200 ? 2.849 3.349 -7.889 1.00 90.25 200 ASN A CA 1
ATOM 1646 C C . ASN A 1 200 ? 3.058 3.658 -9.378 1.00 90.25 200 ASN A C 1
ATOM 1648 O O . ASN A 1 200 ? 3.372 4.791 -9.739 1.00 90.25 200 ASN A O 1
ATOM 1652 N N . ALA A 1 201 ? 2.800 2.688 -10.262 1.00 92.50 201 ALA A N 1
ATOM 1653 C CA . ALA A 1 201 ? 2.905 2.893 -11.713 1.00 92.50 201 ALA A CA 1
ATOM 1654 C C . ALA A 1 201 ? 2.017 4.050 -12.209 1.00 92.50 201 ALA A C 1
ATOM 1656 O O . ALA A 1 201 ? 2.357 4.743 -13.165 1.00 92.50 201 ALA A O 1
ATOM 1657 N N . GLU A 1 202 ? 0.886 4.276 -11.542 1.00 92.25 202 GLU A N 1
ATOM 1658 C CA . GLU A 1 202 ? -0.050 5.362 -11.822 1.00 92.25 202 GLU A CA 1
ATOM 1659 C C . GLU A 1 202 ? 0.573 6.754 -11.673 1.00 92.25 202 GLU A C 1
ATOM 1661 O O . GLU A 1 202 ? 0.199 7.648 -12.428 1.00 92.25 202 GLU A O 1
ATOM 1666 N N . LEU A 1 203 ? 1.528 6.931 -10.750 1.00 91.94 203 LEU A N 1
ATOM 1667 C CA . LEU A 1 203 ? 2.195 8.218 -10.524 1.00 91.94 203 LEU A CA 1
ATOM 1668 C C . LEU A 1 203 ? 3.034 8.630 -11.733 1.00 91.94 203 LEU A C 1
ATOM 1670 O O . LEU A 1 203 ? 3.009 9.782 -12.139 1.00 91.94 203 LEU A O 1
ATOM 1674 N N . PHE A 1 204 ? 3.739 7.683 -12.350 1.00 94.12 204 PHE A N 1
ATOM 1675 C CA . PHE A 1 204 ? 4.538 7.961 -13.546 1.00 94.12 204 PHE A CA 1
ATOM 1676 C C . PHE A 1 204 ? 3.668 8.087 -14.799 1.00 94.12 204 PHE A C 1
ATOM 1678 O O . PHE A 1 204 ? 3.997 8.802 -15.741 1.00 94.12 204 PHE A O 1
ATOM 1685 N N . LYS A 1 205 ? 2.532 7.383 -14.825 1.00 95.06 205 LYS A N 1
ATOM 1686 C CA . LYS A 1 205 ? 1.611 7.389 -15.964 1.00 95.06 205 LYS A CA 1
ATOM 1687 C C . LYS A 1 205 ? 0.742 8.636 -16.072 1.00 95.06 205 LYS A C 1
ATOM 1689 O O . LYS A 1 205 ? 0.132 8.809 -17.127 1.00 95.06 205 LYS A O 1
ATOM 1694 N N . SER A 1 206 ? 0.653 9.467 -15.033 1.00 92.75 206 SER A N 1
ATOM 1695 C CA . SER A 1 206 ? -0.131 10.705 -15.094 1.00 92.75 206 SER A CA 1
ATOM 1696 C C . SER A 1 206 ? 0.429 11.683 -16.126 1.00 92.75 206 SER A C 1
ATOM 1698 O O . SER A 1 206 ? -0.345 12.327 -16.827 1.00 92.75 206 SER A O 1
ATOM 1700 N N . ASP A 1 207 ? 1.756 11.745 -16.251 1.00 95.06 207 ASP A N 1
ATOM 1701 C CA . ASP A 1 207 ? 2.461 12.530 -17.265 1.00 95.06 207 ASP A CA 1
ATOM 1702 C C . ASP A 1 207 ? 3.744 11.793 -17.700 1.00 95.06 207 ASP A C 1
ATOM 1704 O O . ASP A 1 207 ? 4.822 12.021 -17.145 1.00 95.06 207 ASP A O 1
ATOM 1708 N N . PRO A 1 208 ? 3.649 10.863 -18.672 1.00 96.00 208 PRO A N 1
ATOM 1709 C CA . PRO A 1 208 ? 4.802 10.075 -19.100 1.00 96.00 208 PRO A CA 1
ATOM 1710 C C . PRO A 1 208 ? 5.966 10.909 -19.669 1.00 96.00 208 PRO A C 1
ATOM 1712 O O . PRO A 1 208 ? 7.109 10.565 -19.371 1.00 96.00 208 PRO A O 1
ATOM 1715 N N . PRO A 1 209 ? 5.743 11.974 -20.474 1.00 97.50 209 PRO A N 1
ATOM 1716 C CA . PRO A 1 209 ? 6.821 12.866 -20.908 1.00 97.50 209 PRO A CA 1
ATOM 1717 C C . PRO A 1 209 ? 7.586 13.529 -19.760 1.00 97.50 209 PRO A C 1
ATOM 1719 O O . PRO A 1 209 ? 8.819 13.496 -19.774 1.00 97.50 209 PRO A O 1
ATOM 1722 N N . LEU A 1 210 ? 6.880 14.089 -18.771 1.00 95.38 210 LEU A N 1
ATOM 1723 C CA . LEU A 1 210 ? 7.506 14.702 -17.596 1.00 95.38 210 LEU A CA 1
ATOM 1724 C C . LEU A 1 210 ? 8.235 13.656 -16.751 1.00 95.38 210 LEU A C 1
ATOM 1726 O O . LEU A 1 210 ? 9.372 13.862 -16.335 1.00 95.38 210 LEU A O 1
ATOM 1730 N N . ALA A 1 211 ? 7.611 12.496 -16.544 1.00 95.75 211 ALA A N 1
ATOM 1731 C CA . ALA A 1 211 ? 8.225 11.410 -15.800 1.00 95.75 211 ALA A CA 1
ATOM 1732 C C . ALA A 1 211 ? 9.516 10.912 -16.454 1.00 95.75 211 ALA A C 1
ATOM 1734 O O . ALA A 1 211 ? 10.504 10.681 -15.760 1.00 95.75 211 ALA A O 1
ATOM 1735 N N . ALA A 1 212 ? 9.542 10.809 -17.783 1.00 96.69 212 ALA A N 1
ATOM 1736 C CA . ALA A 1 212 ? 10.749 10.454 -18.514 1.00 96.69 212 ALA A CA 1
ATOM 1737 C C . ALA A 1 212 ? 11.843 11.521 -18.403 1.00 96.69 212 ALA A C 1
ATOM 1739 O O . ALA A 1 212 ? 13.013 11.173 -18.314 1.00 96.69 212 ALA A O 1
ATOM 1740 N N . GLU A 1 213 ? 11.484 12.804 -18.368 1.00 96.25 213 GLU A N 1
ATOM 1741 C CA . GLU A 1 213 ? 12.440 13.894 -18.154 1.00 96.25 213 GLU A CA 1
ATOM 1742 C C . GLU A 1 213 ? 13.095 13.836 -16.774 1.00 96.25 213 GLU A C 1
ATOM 1744 O O . GLU A 1 213 ? 14.307 13.982 -16.663 1.00 96.25 213 GLU A O 1
ATOM 1749 N N . ILE A 1 214 ? 12.301 13.544 -15.742 1.00 95.00 214 ILE A N 1
ATOM 1750 C CA . ILE A 1 214 ? 12.777 13.395 -14.363 1.00 95.00 214 ILE A CA 1
ATOM 1751 C C . ILE A 1 214 ? 13.657 12.142 -14.207 1.00 95.00 214 ILE A C 1
ATOM 1753 O O . ILE A 1 214 ? 14.655 12.170 -13.491 1.00 95.00 214 ILE A O 1
ATOM 1757 N N . LEU A 1 215 ? 13.306 11.033 -14.869 1.00 95.62 215 LEU A N 1
ATOM 1758 C CA . LEU A 1 215 ? 14.014 9.752 -14.739 1.00 95.62 215 LEU A CA 1
ATOM 1759 C C . LEU A 1 215 ? 15.265 9.636 -15.622 1.00 95.62 215 LEU A C 1
ATOM 1761 O O . LEU A 1 215 ? 16.162 8.858 -15.298 1.00 95.62 215 LEU A O 1
ATOM 1765 N N . LEU A 1 216 ? 15.347 10.380 -16.729 1.00 95.19 216 LEU A N 1
ATOM 1766 C CA . LEU A 1 216 ? 16.437 10.263 -17.702 1.00 95.19 216 LEU A CA 1
ATOM 1767 C C . LEU A 1 216 ? 17.835 10.498 -17.093 1.00 95.19 216 LEU A C 1
ATOM 1769 O O . LEU A 1 216 ? 18.709 9.662 -17.343 1.00 95.19 216 LEU A O 1
ATOM 1773 N N . PRO A 1 217 ? 18.084 11.543 -16.271 1.00 94.56 217 PRO A N 1
ATOM 1774 C CA . PRO A 1 217 ? 19.394 11.751 -15.651 1.00 94.56 217 PRO A CA 1
ATOM 1775 C C . PRO A 1 217 ? 19.803 10.594 -14.736 1.00 94.56 217 PRO A C 1
ATOM 1777 O O . PRO A 1 217 ? 20.949 10.148 -14.783 1.00 94.56 217 PRO A O 1
ATOM 1780 N N . LEU A 1 218 ? 18.859 10.066 -13.949 1.00 94.62 218 LEU A N 1
ATOM 1781 C CA . LEU A 1 218 ? 19.084 8.925 -13.062 1.00 94.62 218 LEU A CA 1
ATOM 1782 C C . LEU A 1 218 ? 19.464 7.671 -13.857 1.00 94.62 218 LEU A C 1
ATOM 1784 O O . LEU A 1 218 ? 20.495 7.062 -13.583 1.00 94.62 218 LEU A O 1
ATOM 1788 N N . LEU A 1 219 ? 18.655 7.302 -14.854 1.00 94.06 219 LEU A N 1
ATOM 1789 C CA . LEU A 1 219 ? 18.867 6.089 -15.649 1.00 94.06 219 LEU A CA 1
ATOM 1790 C C . LEU A 1 219 ? 20.152 6.165 -16.481 1.00 94.06 219 LEU A C 1
ATOM 1792 O O . LEU A 1 219 ? 20.884 5.184 -16.571 1.00 94.06 219 LEU A O 1
ATOM 1796 N N . THR A 1 220 ? 20.465 7.339 -17.032 1.00 93.56 220 THR A N 1
ATOM 1797 C CA . THR A 1 220 ? 21.705 7.566 -17.789 1.00 93.56 220 THR A CA 1
ATOM 1798 C C . THR A 1 220 ? 22.932 7.504 -16.879 1.00 93.56 220 THR A C 1
ATOM 1800 O O . THR A 1 220 ? 23.947 6.913 -17.244 1.00 93.56 220 THR A O 1
ATOM 1803 N N . THR A 1 221 ? 22.846 8.079 -15.675 1.00 92.75 221 THR A N 1
ATOM 1804 C CA . THR A 1 221 ? 23.932 8.019 -14.684 1.00 92.75 221 THR A CA 1
ATOM 1805 C C . THR A 1 221 ? 24.170 6.586 -14.228 1.00 92.75 221 THR A C 1
ATOM 1807 O O . THR A 1 221 ? 25.318 6.143 -14.218 1.00 92.75 221 THR A O 1
ATOM 1810 N N . ALA A 1 222 ? 23.097 5.848 -13.930 1.00 91.50 222 ALA A N 1
ATOM 1811 C CA . ALA A 1 222 ? 23.184 4.450 -13.537 1.00 91.50 222 ALA A CA 1
ATOM 1812 C C . ALA A 1 222 ? 23.800 3.579 -14.642 1.00 91.50 222 ALA A C 1
ATOM 1814 O O . ALA A 1 222 ? 24.684 2.768 -14.375 1.00 91.50 222 ALA A O 1
ATOM 1815 N N . TRP A 1 223 ? 23.401 3.806 -15.899 1.00 91.69 223 TRP A N 1
ATOM 1816 C CA . TRP A 1 223 ? 23.959 3.120 -17.065 1.00 91.69 223 TRP A CA 1
ATOM 1817 C C . TRP A 1 223 ? 25.459 3.387 -17.240 1.00 91.69 223 TRP A C 1
ATOM 1819 O O . TRP A 1 223 ? 26.254 2.456 -17.348 1.00 91.69 223 TRP A O 1
ATOM 1829 N N . ASN A 1 224 ? 25.864 4.660 -17.225 1.00 91.50 224 ASN A N 1
ATOM 1830 C CA . ASN A 1 224 ? 27.246 5.056 -17.502 1.00 91.50 224 ASN A CA 1
ATOM 1831 C C . ASN A 1 224 ? 28.214 4.669 -16.379 1.00 91.50 224 ASN A C 1
ATOM 1833 O O . ASN A 1 224 ? 29.342 4.266 -16.654 1.00 91.50 224 ASN A O 1
ATOM 1837 N N . LYS A 1 225 ? 27.786 4.798 -15.117 1.00 90.62 225 LYS A N 1
ATOM 1838 C CA . LYS A 1 225 ? 28.606 4.428 -13.956 1.00 90.62 225 LYS A CA 1
ATOM 1839 C C . LYS A 1 225 ? 28.547 2.940 -13.629 1.00 90.62 225 LYS A C 1
ATOM 1841 O O . LYS A 1 225 ? 29.403 2.465 -12.895 1.00 90.62 225 LYS A O 1
ATOM 1846 N N . LYS A 1 226 ? 27.567 2.211 -14.177 1.00 89.88 226 LYS A N 1
ATOM 1847 C CA . LYS A 1 226 ? 27.256 0.818 -13.813 1.00 89.88 226 LYS A CA 1
ATOM 1848 C C . LYS A 1 226 ? 26.947 0.663 -12.318 1.00 89.88 226 LYS A C 1
ATOM 1850 O O . LYS A 1 226 ? 27.247 -0.360 -11.712 1.00 89.88 226 LYS A O 1
ATOM 1855 N N . GLU A 1 227 ? 26.332 1.687 -11.739 1.00 89.31 227 GLU A N 1
ATOM 1856 C CA . GLU A 1 227 ? 25.941 1.757 -10.331 1.00 89.31 227 GLU A CA 1
ATOM 1857 C C . GLU A 1 227 ? 24.432 1.978 -10.261 1.00 89.31 227 GLU A C 1
ATOM 1859 O O . GLU A 1 227 ? 23.898 2.823 -10.975 1.00 89.31 227 GLU A O 1
ATOM 1864 N N . ILE A 1 228 ? 23.734 1.247 -9.398 1.00 89.69 228 ILE A N 1
ATOM 1865 C CA . ILE A 1 228 ? 22.298 1.433 -9.151 1.00 89.69 228 ILE A CA 1
ATOM 1866 C C . ILE A 1 228 ? 22.074 1.991 -7.743 1.00 89.69 228 ILE A C 1
ATOM 1868 O O . ILE A 1 228 ? 22.935 1.802 -6.882 1.00 89.69 228 ILE A O 1
ATOM 1872 N N . PRO A 1 229 ? 20.941 2.670 -7.486 1.00 89.81 229 PRO A N 1
ATOM 1873 C CA . PRO A 1 229 ? 20.600 3.111 -6.139 1.00 89.81 229 PRO A CA 1
ATOM 1874 C C . PRO A 1 229 ? 20.578 1.947 -5.144 1.00 89.81 229 PRO A C 1
ATOM 1876 O O . PRO A 1 229 ? 20.098 0.861 -5.472 1.00 89.81 229 PRO A O 1
ATOM 1879 N N . GLU A 1 230 ? 21.033 2.183 -3.916 1.00 87.88 230 GLU A N 1
ATOM 1880 C CA . GLU A 1 230 ? 21.049 1.176 -2.845 1.00 87.88 230 GLU A CA 1
ATOM 1881 C C . GLU A 1 230 ? 19.647 0.627 -2.563 1.00 87.88 230 GLU A C 1
ATOM 1883 O O . GLU A 1 230 ? 19.470 -0.585 -2.471 1.00 87.88 230 GLU A O 1
ATOM 1888 N N . ASP A 1 231 ? 18.633 1.495 -2.571 1.00 84.75 231 ASP A N 1
ATOM 1889 C CA . ASP A 1 231 ? 17.215 1.129 -2.465 1.00 84.75 231 ASP A CA 1
ATOM 1890 C C . ASP A 1 231 ? 16.786 0.039 -3.465 1.00 84.75 231 ASP A C 1
ATOM 1892 O O . ASP A 1 231 ? 15.861 -0.721 -3.192 1.00 84.75 231 ASP A O 1
ATOM 1896 N N . TRP A 1 232 ? 17.409 -0.029 -4.648 1.00 85.50 232 TRP A N 1
ATOM 1897 C CA . TRP A 1 232 ? 17.059 -1.018 -5.675 1.00 85.50 232 TRP A CA 1
ATOM 1898 C C . TRP A 1 232 ? 17.655 -2.402 -5.381 1.00 85.50 232 TRP A C 1
ATOM 1900 O O . TRP A 1 232 ? 17.197 -3.394 -5.956 1.00 85.50 232 TRP A O 1
ATOM 1910 N N . ASN A 1 233 ? 18.642 -2.471 -4.482 1.00 82.81 233 ASN A N 1
ATOM 1911 C CA . ASN A 1 233 ? 19.199 -3.714 -3.950 1.00 82.81 233 ASN A CA 1
ATOM 1912 C C . ASN A 1 233 ? 18.392 -4.254 -2.762 1.00 82.81 233 ASN A C 1
ATOM 1914 O O . ASN A 1 233 ? 18.564 -5.411 -2.380 1.00 82.81 233 ASN A O 1
ATOM 1918 N N . GLU A 1 234 ? 17.492 -3.453 -2.192 1.00 77.31 234 GLU A N 1
ATOM 1919 C CA . GLU A 1 234 ? 16.642 -3.877 -1.089 1.00 77.31 234 GLU A CA 1
ATOM 1920 C C . GLU A 1 234 ? 15.346 -4.515 -1.603 1.00 77.31 234 GLU A C 1
ATOM 1922 O O . GLU A 1 234 ? 14.632 -3.986 -2.455 1.00 77.31 234 GLU A O 1
ATOM 1927 N N . GLY A 1 235 ? 15.013 -5.686 -1.063 1.00 73.38 235 GLY A N 1
ATOM 1928 C CA . GLY A 1 235 ? 13.789 -6.406 -1.388 1.00 73.38 235 GLY A CA 1
ATOM 1929 C C . GLY A 1 235 ? 13.014 -6.746 -0.127 1.00 73.38 235 GLY A C 1
ATOM 1930 O O . GLY A 1 235 ? 13.584 -7.213 0.855 1.00 73.38 235 GLY A O 1
ATOM 1931 N N . VAL A 1 236 ? 11.693 -6.569 -0.164 1.00 74.38 236 VAL A N 1
ATOM 1932 C CA . VAL A 1 236 ? 10.831 -7.002 0.937 1.00 74.38 236 VAL A CA 1
ATOM 1933 C C . VAL A 1 236 ? 10.168 -8.329 0.604 1.00 74.38 236 VAL A C 1
ATOM 1935 O O . VAL A 1 236 ? 9.482 -8.460 -0.410 1.00 74.38 236 VAL A O 1
ATOM 1938 N N . ILE A 1 237 ? 10.343 -9.310 1.489 1.00 73.38 237 ILE A N 1
ATOM 1939 C CA . ILE A 1 237 ? 9.764 -10.642 1.334 1.00 73.38 237 ILE A CA 1
ATOM 1940 C C . ILE A 1 237 ? 8.341 -10.652 1.899 1.00 73.38 237 ILE A C 1
ATOM 1942 O O . ILE A 1 237 ? 8.122 -10.590 3.110 1.00 73.38 237 ILE A O 1
ATOM 1946 N N . ILE A 1 238 ? 7.352 -10.775 1.008 1.00 70.06 238 ILE A N 1
ATOM 1947 C CA . ILE A 1 238 ? 5.944 -10.942 1.387 1.00 70.06 238 ILE A CA 1
ATOM 1948 C C . ILE A 1 238 ? 5.532 -12.403 1.199 1.00 70.06 238 ILE A C 1
ATOM 1950 O O . ILE A 1 238 ? 5.547 -12.942 0.092 1.00 70.06 238 ILE A O 1
ATOM 1954 N N . LYS A 1 239 ? 5.105 -13.026 2.302 1.00 69.69 239 LYS A N 1
ATOM 1955 C CA . LYS A 1 239 ? 4.619 -14.412 2.351 1.00 69.69 239 LYS A CA 1
ATOM 1956 C C . LYS A 1 239 ? 3.247 -14.524 1.676 1.00 69.69 239 LYS A C 1
ATOM 1958 O O . LYS A 1 239 ? 2.296 -13.871 2.116 1.00 69.69 239 LYS A O 1
ATOM 1963 N N . ILE A 1 240 ? 3.116 -15.372 0.651 1.00 67.38 240 ILE A N 1
ATOM 1964 C CA . ILE A 1 240 ? 1.829 -15.653 -0.006 1.00 67.38 240 ILE A CA 1
ATOM 1965 C C . ILE A 1 240 ? 1.471 -17.131 0.139 1.00 67.38 240 ILE A C 1
ATOM 1967 O O . ILE A 1 240 ? 2.160 -17.977 -0.430 1.00 67.38 240 ILE A O 1
ATOM 1971 N N . PRO A 1 241 ? 0.396 -17.475 0.870 1.00 61.69 241 PRO A N 1
ATOM 1972 C CA . PRO A 1 241 ? 0.005 -18.869 1.045 1.00 61.69 241 PRO A CA 1
ATOM 1973 C C . PRO A 1 241 ? -0.403 -19.480 -0.300 1.00 61.69 241 PRO A C 1
ATOM 1975 O O . PRO A 1 241 ? -1.338 -18.987 -0.949 1.00 61.69 241 PRO A O 1
ATOM 1978 N N . LYS A 1 242 ? 0.284 -20.551 -0.726 1.00 61.53 242 LYS A N 1
ATOM 1979 C CA . LYS A 1 242 ? -0.198 -21.382 -1.839 1.00 61.53 242 LYS A CA 1
ATOM 1980 C C . LYS A 1 242 ? -1.413 -22.188 -1.369 1.00 61.53 242 LYS A C 1
ATOM 1982 O O . LYS A 1 242 ? -1.779 -22.171 -0.201 1.00 61.53 242 LYS A O 1
ATOM 1987 N N . LYS A 1 243 ? -2.122 -22.812 -2.309 1.00 49.97 243 LYS A N 1
ATOM 1988 C CA . LYS A 1 243 ? -3.395 -23.502 -2.032 1.00 49.97 243 LYS A CA 1
ATOM 1989 C C . LYS A 1 243 ? -3.237 -24.773 -1.178 1.00 49.97 243 LYS A C 1
ATOM 1991 O O . LYS A 1 243 ? -4.240 -25.267 -0.677 1.00 49.97 243 LYS A O 1
ATOM 1996 N N . GLU A 1 244 ? -2.019 -25.296 -1.073 1.00 57.06 244 GLU A N 1
ATOM 1997 C CA . GLU A 1 244 ? -1.677 -26.558 -0.405 1.00 57.06 244 GLU A CA 1
ATOM 1998 C C . GLU A 1 244 ? -1.200 -26.330 1.040 1.00 57.06 244 GLU A C 1
ATOM 2000 O O . GLU A 1 244 ? -1.234 -25.199 1.527 1.00 57.06 244 GLU A O 1
ATOM 2005 N N . ASP A 1 245 ? -0.808 -27.408 1.727 1.00 57.69 245 ASP A N 1
ATOM 2006 C CA . ASP A 1 245 ? -0.493 -27.456 3.160 1.00 57.69 245 ASP A CA 1
ATOM 2007 C C . ASP A 1 245 ? 0.349 -26.264 3.640 1.00 57.69 245 ASP A C 1
ATOM 2009 O O . ASP A 1 245 ? 1.537 -26.147 3.355 1.00 57.69 245 ASP A O 1
ATOM 2013 N N . LEU A 1 246 ? -0.274 -25.385 4.426 1.00 60.78 246 LEU A N 1
ATOM 2014 C CA . LEU A 1 246 ? 0.317 -24.134 4.925 1.00 60.78 246 LEU A CA 1
ATOM 2015 C C . LEU A 1 246 ? 1.288 -24.337 6.094 1.00 60.78 246 LEU A C 1
ATOM 2017 O O . LEU A 1 246 ? 1.813 -23.369 6.640 1.00 60.78 246 LEU A O 1
ATOM 2021 N N . ASP A 1 247 ? 1.489 -25.591 6.490 1.00 62.94 247 ASP A N 1
ATOM 2022 C CA . ASP A 1 247 ? 2.264 -25.963 7.663 1.00 62.94 247 ASP A CA 1
ATOM 2023 C C . ASP A 1 247 ? 3.774 -25.867 7.415 1.00 62.94 247 ASP A C 1
ATOM 2025 O O . ASP A 1 247 ? 4.531 -25.765 8.374 1.00 62.94 247 ASP A O 1
ATOM 2029 N N . PHE A 1 248 ? 4.232 -25.901 6.160 1.00 64.12 248 PHE A N 1
ATOM 2030 C CA . PHE A 1 248 ? 5.656 -25.868 5.814 1.00 64.12 248 PHE A CA 1
ATOM 2031 C C . PHE A 1 248 ? 6.044 -24.558 5.131 1.00 64.12 248 PHE A C 1
ATOM 2033 O O . PHE A 1 248 ? 5.310 -24.036 4.289 1.00 64.12 248 PHE A O 1
ATOM 2040 N N . ALA A 1 249 ? 7.236 -24.052 5.466 1.00 60.09 249 ALA A N 1
ATOM 2041 C CA . ALA A 1 249 ? 7.793 -22.837 4.871 1.00 60.09 249 ALA A CA 1
ATOM 2042 C C . ALA A 1 249 ? 7.877 -22.927 3.332 1.00 60.09 249 ALA A C 1
ATOM 2044 O O . ALA A 1 249 ? 7.571 -21.962 2.632 1.00 60.09 249 ALA A O 1
ATOM 2045 N N . ASP A 1 250 ? 8.171 -24.124 2.822 1.00 63.56 250 ASP A N 1
ATOM 2046 C CA . ASP A 1 250 ? 8.383 -24.424 1.401 1.00 63.56 250 ASP A CA 1
ATOM 2047 C C . ASP A 1 250 ? 7.098 -24.277 0.550 1.00 63.56 250 ASP A C 1
ATOM 2049 O O . ASP A 1 250 ? 7.143 -24.104 -0.673 1.00 63.56 250 ASP A O 1
ATOM 2053 N N . ASN A 1 251 ? 5.927 -24.273 1.199 1.00 59.66 251 ASN A N 1
ATOM 2054 C CA . ASN A 1 251 ? 4.617 -24.188 0.548 1.00 59.66 251 ASN A CA 1
ATOM 2055 C C . ASN A 1 251 ? 4.099 -22.748 0.397 1.00 59.66 251 ASN A C 1
ATOM 2057 O O . ASN A 1 251 ? 2.957 -22.525 -0.015 1.00 59.66 251 ASN A O 1
ATOM 2061 N N . LEU A 1 252 ? 4.926 -21.739 0.672 1.00 57.88 252 LEU A N 1
ATOM 2062 C CA . LEU A 1 252 ? 4.586 -20.330 0.476 1.00 57.88 252 LEU A CA 1
ATOM 2063 C C . LEU A 1 252 ? 5.265 -19.769 -0.785 1.00 57.88 252 LEU A C 1
ATOM 2065 O O . LEU A 1 252 ? 6.407 -20.069 -1.113 1.00 57.88 252 LEU A O 1
ATOM 2069 N N . ALA A 1 253 ? 4.513 -18.999 -1.573 1.00 54.59 253 ALA A N 1
ATOM 2070 C CA . ALA A 1 253 ? 5.022 -18.302 -2.749 1.00 54.59 253 ALA A CA 1
ATOM 2071 C C . ALA A 1 253 ? 5.623 -16.949 -2.351 1.00 54.59 253 ALA A C 1
ATOM 2073 O O . ALA A 1 253 ? 5.112 -16.268 -1.459 1.00 54.59 253 ALA A O 1
ATOM 2074 N N . LEU A 1 254 ? 6.672 -16.553 -3.071 1.00 56.53 254 LEU A N 1
ATOM 2075 C CA . LEU A 1 254 ? 7.352 -15.271 -2.929 1.00 56.53 254 LEU A CA 1
ATOM 2076 C C . LEU A 1 254 ? 6.825 -14.246 -3.940 1.00 56.53 254 LEU A C 1
ATOM 2078 O O . LEU A 1 254 ? 6.804 -14.521 -5.143 1.00 56.53 254 LEU A O 1
ATOM 2082 N N . LEU A 1 255 ? 6.498 -13.043 -3.464 1.00 52.47 255 LEU A N 1
ATOM 2083 C CA . LEU A 1 255 ? 6.689 -11.825 -4.253 1.00 52.47 255 LEU A CA 1
ATOM 2084 C C . LEU A 1 255 ? 7.975 -11.161 -3.756 1.00 52.47 255 LEU A C 1
ATOM 2086 O O . LEU A 1 255 ? 8.012 -10.688 -2.624 1.00 52.47 255 LEU A O 1
ATOM 2090 N N . LEU A 1 256 ? 9.011 -11.158 -4.596 1.00 48.34 256 LEU A N 1
ATOM 2091 C CA . LEU A 1 256 ? 10.116 -10.208 -4.483 1.00 48.34 256 LEU A CA 1
ATOM 2092 C C . LEU A 1 256 ? 9.812 -9.038 -5.419 1.00 48.34 256 LEU A C 1
ATOM 2094 O O . LEU A 1 256 ? 9.409 -9.246 -6.566 1.00 48.34 256 LEU A O 1
ATOM 2098 N N . HIS A 1 257 ? 10.000 -7.820 -4.925 1.00 47.03 257 HIS A N 1
ATOM 2099 C CA . HIS A 1 257 ? 9.818 -6.587 -5.685 1.00 47.03 257 HIS A CA 1
ATOM 2100 C C . HIS A 1 257 ? 11.172 -5.984 -6.094 1.00 47.03 257 HIS A C 1
ATOM 2102 O O . HIS A 1 257 ? 11.447 -4.847 -5.745 1.00 47.03 257 HIS A O 1
ATOM 2108 N N . THR A 1 258 ? 12.012 -6.718 -6.834 1.00 47.62 258 THR A N 1
ATOM 2109 C CA . THR A 1 258 ? 13.209 -6.151 -7.492 1.00 47.62 258 THR A CA 1
ATOM 2110 C C . THR A 1 258 ? 13.444 -6.756 -8.884 1.00 47.62 258 THR A C 1
ATOM 2112 O O . THR A 1 258 ? 13.073 -7.899 -9.160 1.00 47.62 258 THR A O 1
ATOM 2115 N N . HIS A 1 259 ? 14.024 -5.951 -9.785 1.00 44.59 259 HIS A N 1
ATOM 2116 C CA . HIS A 1 259 ? 14.277 -6.263 -11.203 1.00 44.59 259 HIS A CA 1
ATOM 2117 C C . HIS A 1 259 ? 15.352 -7.349 -11.405 1.00 44.59 259 HIS A C 1
ATOM 2119 O O . HIS A 1 259 ? 15.272 -8.121 -12.360 1.00 44.59 259 HIS A O 1
ATOM 2125 N N . THR A 1 260 ? 16.310 -7.458 -10.480 1.00 44.78 260 THR A N 1
ATOM 2126 C CA . THR A 1 260 ? 17.430 -8.417 -10.528 1.00 44.78 260 THR A CA 1
ATOM 2127 C C . THR A 1 260 ? 16.952 -9.874 -10.528 1.00 44.78 260 THR A C 1
ATOM 2129 O O . THR A 1 260 ? 17.399 -10.673 -11.345 1.00 44.78 260 THR A O 1
ATOM 2132 N N . HIS A 1 261 ? 15.913 -10.191 -9.753 1.00 47.44 261 HIS A N 1
ATOM 2133 C CA . HIS A 1 261 ? 15.348 -11.544 -9.696 1.00 47.44 261 HIS A CA 1
ATOM 2134 C C . HIS A 1 261 ? 14.340 -11.856 -10.812 1.00 47.44 261 HIS A C 1
ATOM 2136 O O . HIS A 1 261 ? 14.015 -13.024 -11.031 1.00 47.44 261 HIS A O 1
ATOM 2142 N N . ILE A 1 262 ? 13.814 -10.845 -11.523 1.00 42.94 262 ILE A N 1
ATOM 2143 C CA . ILE A 1 262 ? 13.003 -11.092 -12.727 1.00 42.94 262 ILE A CA 1
ATOM 2144 C C . ILE A 1 262 ? 13.898 -11.691 -13.812 1.00 42.94 262 ILE A C 1
ATOM 2146 O O . ILE A 1 262 ? 13.463 -12.645 -14.449 1.00 42.94 262 ILE A O 1
ATOM 2150 N N . GLN A 1 263 ? 15.138 -11.205 -13.959 1.00 42.91 263 GLN A N 1
ATOM 2151 C CA . GLN A 1 263 ? 16.093 -11.742 -14.933 1.00 42.91 263 GLN A CA 1
ATOM 2152 C C . GLN A 1 263 ? 16.555 -13.164 -14.583 1.00 42.91 263 GLN A C 1
ATOM 2154 O O . GLN A 1 263 ? 16.525 -14.042 -15.445 1.00 42.91 263 GLN A O 1
ATOM 2159 N N . GLU A 1 264 ? 16.864 -13.441 -13.313 1.00 46.03 264 GLU A N 1
ATOM 2160 C CA . GLU A 1 264 ? 17.205 -14.799 -12.861 1.00 46.03 264 GLU A CA 1
ATOM 2161 C C . GLU A 1 264 ? 16.035 -15.778 -13.027 1.00 46.03 264 GLU A C 1
ATOM 2163 O O . GLU A 1 264 ? 16.213 -16.850 -13.602 1.00 46.03 264 GLU A O 1
ATOM 2168 N N . LYS A 1 265 ? 14.804 -15.392 -12.653 1.00 45.94 265 LYS A N 1
ATOM 2169 C CA . LYS A 1 265 ? 13.618 -16.236 -12.890 1.00 45.94 265 LYS A CA 1
ATOM 2170 C C . LYS A 1 265 ? 13.303 -16.430 -14.367 1.00 45.94 265 LYS A C 1
ATOM 2172 O O . LYS A 1 265 ? 12.822 -17.501 -14.729 1.00 45.94 265 LYS A O 1
ATOM 2177 N N . THR A 1 266 ? 13.517 -15.436 -15.231 1.00 43.78 266 THR A N 1
ATOM 2178 C CA . THR A 1 266 ? 13.348 -15.637 -16.680 1.00 43.78 266 THR A CA 1
ATOM 2179 C C . THR A 1 266 ? 14.407 -16.580 -17.242 1.00 43.78 266 THR A C 1
ATOM 2181 O O . THR A 1 266 ? 14.081 -17.400 -18.100 1.00 43.78 266 THR A O 1
ATOM 2184 N N . ASN A 1 267 ? 15.630 -16.540 -16.710 1.00 44.56 267 ASN A N 1
ATOM 2185 C CA . ASN A 1 267 ? 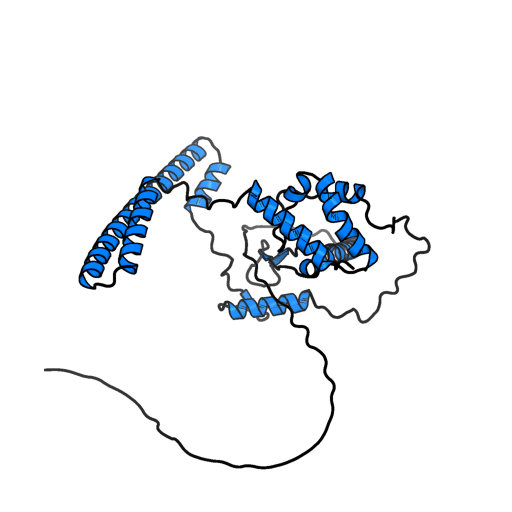16.705 -17.450 -17.096 1.00 44.56 267 ASN A CA 1
ATOM 2186 C C . ASN A 1 267 ? 16.422 -18.883 -16.614 1.00 44.56 267 ASN A C 1
ATOM 2188 O O . ASN A 1 267 ? 16.515 -19.816 -17.409 1.00 44.56 267 ASN A O 1
ATOM 2192 N N . GLU A 1 268 ? 15.946 -19.061 -15.376 1.00 49.19 268 GLU A N 1
ATOM 2193 C CA . GLU A 1 268 ? 15.502 -20.357 -14.839 1.00 49.19 268 GLU A CA 1
ATOM 2194 C C . GLU A 1 268 ? 14.259 -20.917 -15.550 1.00 49.19 268 GLU A C 1
ATOM 2196 O O . GLU A 1 268 ? 14.130 -22.123 -15.751 1.00 49.19 268 GLU A O 1
ATOM 2201 N N . LEU A 1 269 ? 13.301 -20.075 -15.944 1.00 45.22 269 LEU A N 1
ATOM 2202 C CA . LEU A 1 269 ? 12.128 -20.532 -16.697 1.00 45.22 269 LEU A CA 1
ATOM 2203 C C . LEU A 1 269 ? 12.502 -20.968 -18.117 1.00 45.22 269 LEU A C 1
ATOM 2205 O O . LEU A 1 269 ? 11.925 -21.933 -18.614 1.00 45.22 269 LEU A O 1
ATOM 2209 N N . ASN A 1 270 ? 13.485 -20.319 -18.746 1.00 44.56 270 ASN A N 1
ATOM 2210 C CA . ASN A 1 270 ? 13.990 -20.706 -20.062 1.00 44.56 270 ASN A CA 1
ATOM 2211 C C . ASN A 1 270 ? 14.813 -22.004 -20.023 1.00 44.56 270 ASN A C 1
ATOM 2213 O O . ASN A 1 270 ? 14.695 -22.818 -20.940 1.00 44.56 270 ASN A O 1
ATOM 2217 N N . THR A 1 271 ? 15.595 -22.249 -18.968 1.00 46.38 271 THR A N 1
ATOM 2218 C CA . THR A 1 271 ? 16.294 -23.534 -18.778 1.00 46.38 271 THR A CA 1
ATOM 2219 C C . THR A 1 271 ? 15.309 -24.668 -18.472 1.00 46.38 271 THR A C 1
ATOM 2221 O O . THR A 1 271 ? 15.382 -25.729 -19.090 1.00 46.38 271 THR A O 1
ATOM 2224 N N . ASN A 1 272 ? 14.298 -24.419 -17.635 1.00 48.03 272 ASN A N 1
ATOM 2225 C CA . ASN A 1 272 ? 13.248 -25.396 -17.326 1.00 48.03 272 ASN A CA 1
ATOM 2226 C C . ASN A 1 272 ? 12.285 -25.664 -18.500 1.00 48.03 272 ASN A C 1
ATOM 2228 O O . ASN A 1 272 ? 11.779 -26.777 -18.636 1.00 48.03 272 ASN A O 1
ATOM 2232 N N . ALA A 1 273 ? 12.016 -24.678 -19.364 1.00 41.19 273 ALA A N 1
ATOM 2233 C CA . ALA A 1 273 ? 11.203 -24.863 -20.570 1.00 41.19 273 ALA A CA 1
ATOM 2234 C C . ALA A 1 273 ? 11.907 -25.746 -21.613 1.00 41.19 273 ALA A C 1
ATOM 2236 O O . ALA A 1 273 ? 11.241 -26.529 -22.287 1.00 41.19 273 ALA A O 1
ATOM 2237 N N . LYS A 1 274 ? 13.245 -25.683 -21.693 1.00 44.28 274 LYS A N 1
ATOM 2238 C CA . LYS A 1 274 ? 14.053 -26.602 -22.512 1.00 44.28 274 LYS A CA 1
ATOM 2239 C C . LYS A 1 274 ? 14.051 -28.031 -21.954 1.00 44.28 274 LYS A C 1
ATOM 2241 O O . LYS A 1 274 ? 14.049 -28.978 -22.728 1.00 44.28 274 LYS A O 1
ATOM 2246 N N . GLN A 1 275 ? 13.974 -28.190 -20.631 1.00 45.31 275 GLN A N 1
ATOM 2247 C CA . GLN A 1 275 ? 13.890 -29.498 -19.966 1.00 45.31 275 GLN A CA 1
ATOM 2248 C C . GLN A 1 275 ? 12.484 -30.134 -20.013 1.00 45.31 275 GLN A C 1
ATOM 2250 O O . GLN A 1 275 ? 12.363 -31.352 -19.959 1.00 45.31 275 GLN A O 1
ATOM 2255 N N . LYS A 1 276 ? 11.413 -29.336 -20.145 1.00 39.84 276 LYS A N 1
ATOM 2256 C CA . LYS A 1 276 ? 10.004 -29.790 -20.098 1.00 39.84 276 LYS A CA 1
ATOM 2257 C C . LYS A 1 276 ? 9.389 -30.253 -21.426 1.00 39.84 276 LYS A C 1
ATOM 2259 O O . LYS A 1 276 ? 8.184 -30.499 -21.471 1.00 39.84 276 LYS A O 1
ATOM 2264 N N . VAL A 1 277 ? 10.172 -30.398 -22.496 1.00 38.19 277 VAL A N 1
ATOM 2265 C CA . VAL A 1 277 ? 9.698 -31.081 -23.720 1.00 38.19 277 VAL A CA 1
ATOM 2266 C C . VAL A 1 277 ? 9.698 -32.608 -23.551 1.00 38.19 277 VAL A C 1
ATOM 2268 O O . VAL A 1 277 ? 9.057 -33.309 -24.330 1.00 38.19 277 VAL A O 1
ATOM 2271 N N . GLU A 1 278 ? 10.286 -33.135 -22.476 1.00 40.38 278 GLU A N 1
ATOM 2272 C CA . GLU A 1 278 ? 10.271 -34.563 -22.181 1.00 40.38 278 GLU A CA 1
ATOM 2273 C C . GLU A 1 278 ? 9.643 -34.833 -20.803 1.00 40.38 278 GLU A C 1
ATOM 2275 O O . GLU A 1 278 ? 9.948 -34.165 -19.819 1.00 40.38 278 GLU A O 1
ATOM 2280 N N . VAL A 1 279 ? 8.768 -35.843 -20.755 1.00 35.56 279 VAL A N 1
ATOM 2281 C CA . VAL A 1 279 ? 8.092 -36.429 -19.575 1.00 35.56 279 VAL A CA 1
ATOM 2282 C C . VAL A 1 279 ? 6.683 -35.903 -19.220 1.00 35.56 279 VAL A C 1
ATOM 2284 O O . VAL A 1 279 ? 6.447 -35.099 -18.324 1.00 35.56 279 VAL A O 1
ATOM 2287 N N . ASP A 1 280 ? 5.746 -36.492 -19.965 1.00 32.16 280 ASP A N 1
ATOM 2288 C CA . ASP A 1 280 ? 4.646 -37.367 -19.522 1.00 32.16 280 ASP A CA 1
ATOM 2289 C C . ASP A 1 280 ? 3.331 -36.809 -18.928 1.00 32.16 280 ASP A C 1
ATOM 2291 O O . ASP A 1 280 ? 3.240 -36.074 -17.945 1.00 32.16 280 ASP A O 1
ATOM 2295 N N . ARG A 1 281 ? 2.267 -37.280 -19.589 1.00 38.34 281 ARG A N 1
ATOM 2296 C CA . ARG A 1 281 ? 0.841 -37.025 -19.429 1.00 38.34 281 ARG A CA 1
ATOM 2297 C C . ARG A 1 281 ? 0.224 -38.133 -18.578 1.00 38.34 281 ARG A C 1
ATOM 2299 O O . ARG A 1 281 ? -0.436 -39.019 -19.109 1.00 38.34 281 ARG A O 1
ATOM 2306 N N . SER A 1 282 ? 0.330 -38.069 -17.258 1.00 38.00 282 SER A N 1
ATOM 2307 C CA . SER A 1 282 ? -0.618 -38.810 -16.415 1.00 38.00 282 SER A CA 1
ATOM 2308 C C . SER A 1 282 ? -0.643 -38.293 -14.980 1.00 38.00 282 SER A C 1
ATOM 2310 O O . SER A 1 282 ? 0.231 -38.612 -14.185 1.00 38.00 282 SER A O 1
ATOM 2312 N N . ARG A 1 283 ? -1.677 -37.500 -14.649 1.00 31.39 283 ARG A N 1
ATOM 2313 C CA . ARG A 1 283 ? -2.440 -37.508 -13.375 1.00 31.39 283 ARG A CA 1
ATOM 2314 C C . ARG A 1 283 ? -3.220 -36.199 -13.171 1.00 31.39 283 ARG A C 1
ATOM 2316 O O . ARG A 1 283 ? -2.688 -35.166 -12.792 1.00 31.39 283 ARG A O 1
ATOM 2323 N N . THR A 1 284 ? -4.527 -36.281 -13.378 1.00 28.88 284 THR A N 1
ATOM 2324 C CA . THR A 1 284 ? -5.568 -35.621 -12.556 1.00 28.88 284 THR A CA 1
ATOM 2325 C C . THR A 1 284 ? -6.324 -36.762 -11.844 1.00 28.88 284 THR A C 1
ATOM 2327 O O . THR A 1 284 ? -6.176 -37.894 -12.315 1.00 28.88 284 THR A O 1
ATOM 2330 N N . PRO A 1 285 ? -7.150 -36.576 -10.787 1.00 45.81 285 PRO A N 1
ATOM 2331 C CA . PRO A 1 285 ? -7.689 -35.363 -10.136 1.00 45.81 285 PRO A CA 1
ATOM 2332 C C . PRO A 1 285 ? -7.408 -35.394 -8.594 1.00 45.81 285 PRO A C 1
ATOM 2334 O O . PRO A 1 285 ? -6.606 -36.207 -8.168 1.00 45.81 285 PRO A O 1
ATOM 2337 N N . GLN A 1 286 ? -7.920 -34.593 -7.645 1.00 25.81 286 GLN A N 1
ATOM 2338 C CA . GLN A 1 286 ? -9.263 -34.063 -7.376 1.00 25.81 286 GLN A CA 1
ATOM 2339 C C . GLN A 1 286 ? -9.196 -33.252 -6.049 1.00 25.81 286 GLN A C 1
ATOM 2341 O O . GLN A 1 286 ? -8.477 -33.673 -5.157 1.00 25.81 286 GLN A O 1
ATOM 2346 N N . GLY A 1 287 ? -9.965 -32.152 -5.916 1.00 25.75 287 GLY A N 1
ATOM 2347 C CA . GLY A 1 287 ? -10.405 -31.490 -4.657 1.00 25.75 287 GLY A CA 1
ATOM 2348 C C . GLY A 1 287 ? -9.326 -31.065 -3.633 1.00 25.75 287 GLY A C 1
ATOM 2349 O O . GLY A 1 287 ? -8.584 -31.870 -3.112 1.00 25.75 287 GLY A O 1
ATOM 2350 N N . THR A 1 288 ? -9.256 -29.840 -3.108 1.00 24.50 288 THR A N 1
ATOM 2351 C CA . THR A 1 288 ? -10.352 -29.095 -2.471 1.00 24.50 288 THR A CA 1
ATOM 2352 C C . THR A 1 288 ? -9.866 -27.670 -2.112 1.00 24.50 288 THR A C 1
ATOM 2354 O O . THR A 1 288 ? -8.678 -27.364 -2.135 1.00 24.50 288 THR A O 1
ATOM 2357 N N . ARG A 1 289 ? -10.829 -26.777 -1.845 1.00 25.11 289 ARG A N 1
ATOM 2358 C CA . ARG A 1 289 ? -10.766 -25.467 -1.144 1.00 25.11 289 ARG A CA 1
ATOM 2359 C C . ARG A 1 289 ? -9.660 -25.353 -0.072 1.00 25.11 289 ARG A C 1
ATOM 2361 O O . ARG A 1 289 ? -9.431 -26.325 0.619 1.00 25.11 289 ARG A O 1
ATOM 2368 N N . CYS A 1 290 ? -9.059 -24.205 0.254 1.00 23.25 290 CYS A N 1
ATOM 2369 C CA . CYS A 1 290 ? -9.393 -22.789 0.065 1.00 23.25 290 CYS A CA 1
ATOM 2370 C C . CYS A 1 290 ? -8.150 -21.939 0.417 1.00 23.25 290 CYS A C 1
ATOM 2372 O O . CYS A 1 290 ? -7.436 -22.257 1.357 1.00 23.25 290 CYS A O 1
ATOM 2374 N N . HIS A 1 291 ? -7.968 -20.811 -0.270 1.00 29.00 291 HIS A N 1
ATOM 2375 C CA . HIS A 1 291 ? -7.093 -19.699 0.143 1.00 29.00 291 HIS A CA 1
ATOM 2376 C C . HIS A 1 291 ? -7.857 -18.744 1.115 1.00 29.00 291 HIS A C 1
ATOM 2378 O O . HIS A 1 291 ? -9.021 -19.060 1.398 1.00 29.00 291 HIS A O 1
ATOM 2384 N N . PRO A 1 292 ? -7.393 -17.520 1.505 1.00 37.69 292 PRO A N 1
ATOM 2385 C CA . PRO A 1 292 ? -6.119 -16.816 1.215 1.00 37.69 292 PRO A CA 1
ATOM 2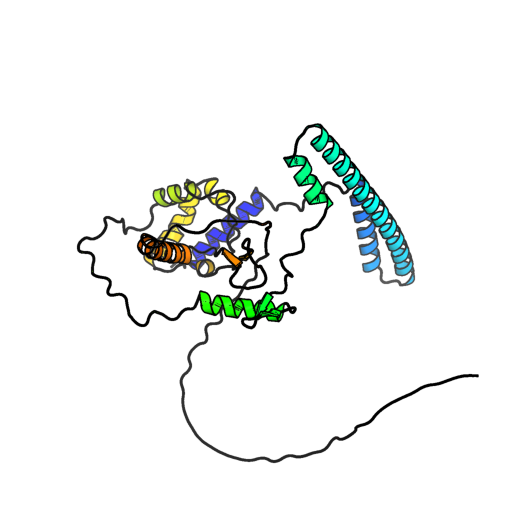386 C C . PRO A 1 292 ? -5.556 -15.862 2.319 1.00 37.69 292 PRO A C 1
ATOM 2388 O O . PRO A 1 292 ? -6.256 -15.474 3.250 1.00 37.69 292 PRO A O 1
ATOM 2391 N N . SER A 1 293 ? -4.351 -15.326 2.041 1.00 38.84 293 SER A N 1
ATOM 2392 C CA . SER A 1 293 ? -3.907 -13.907 2.206 1.00 38.84 293 SER A CA 1
ATOM 2393 C C . SER A 1 293 ? -3.721 -13.313 3.612 1.00 38.84 293 SER A C 1
ATOM 2395 O O . SER A 1 293 ? -4.474 -13.630 4.518 1.00 38.84 293 SER A O 1
ATOM 2397 N N . SER A 1 294 ? -2.860 -12.323 3.869 1.00 38.97 294 SER A N 1
ATOM 2398 C CA . SER A 1 294 ? -1.687 -11.703 3.216 1.00 38.97 294 SER A CA 1
ATOM 2399 C C . SER A 1 294 ? -1.124 -10.686 4.225 1.00 38.97 294 SER A C 1
ATOM 2401 O O . SER A 1 294 ? -1.878 -10.131 5.027 1.00 38.97 294 SER A O 1
ATOM 2403 N N . SER A 1 295 ? 0.176 -10.437 4.156 1.00 37.47 295 SER A N 1
ATOM 2404 C CA . SER A 1 295 ? 1.021 -9.900 5.230 1.00 37.47 295 SER A CA 1
ATOM 2405 C C . SER A 1 295 ? 1.279 -8.387 5.161 1.00 37.47 295 SER A C 1
ATOM 2407 O O . SER A 1 295 ? 1.009 -7.744 4.147 1.00 37.47 295 SER A O 1
ATOM 2409 N N . ARG A 1 296 ? 1.860 -7.836 6.239 1.00 29.41 296 ARG A N 1
ATOM 2410 C CA . ARG A 1 296 ? 2.606 -6.566 6.240 1.00 29.41 296 ARG A CA 1
ATOM 2411 C C . ARG A 1 296 ? 4.123 -6.833 6.144 1.00 29.41 296 ARG A C 1
ATOM 2413 O O . ARG A 1 296 ? 4.540 -7.935 6.498 1.00 29.41 296 ARG A O 1
ATOM 2420 N N . PRO A 1 297 ? 4.915 -5.862 5.662 1.00 29.89 297 PRO A N 1
ATOM 2421 C CA . PRO A 1 297 ? 6.343 -6.015 5.396 1.00 29.89 297 PRO A CA 1
ATOM 2422 C C . PRO A 1 297 ? 7.206 -5.832 6.660 1.00 29.89 297 PRO A C 1
ATOM 2424 O O . PRO A 1 297 ? 6.822 -5.075 7.550 1.00 29.89 297 PRO A O 1
ATOM 2427 N N . MET A 1 298 ? 8.362 -6.500 6.719 1.00 35.69 298 MET A N 1
ATOM 2428 C CA . MET A 1 298 ? 9.427 -6.270 7.709 1.00 35.69 298 MET A CA 1
ATOM 2429 C C . MET A 1 298 ? 10.729 -5.936 6.969 1.00 35.69 298 MET A C 1
ATOM 2431 O O . MET A 1 298 ? 11.054 -6.601 5.985 1.00 35.69 298 MET A O 1
ATOM 2435 N N . GLU A 1 299 ? 11.442 -4.912 7.433 1.00 26.81 299 GLU A N 1
ATOM 2436 C CA . GLU A 1 299 ? 12.764 -4.510 6.936 1.00 26.81 299 GLU A CA 1
ATOM 2437 C C . GLU A 1 299 ? 13.856 -5.321 7.643 1.00 26.81 299 GLU A C 1
ATOM 2439 O O . GLU A 1 299 ? 13.893 -5.379 8.872 1.00 26.81 299 GLU A O 1
ATOM 2444 N N . ALA A 1 300 ? 14.759 -5.925 6.871 1.00 28.94 300 ALA A N 1
ATOM 2445 C CA . ALA A 1 300 ? 15.948 -6.598 7.380 1.00 28.94 300 ALA A CA 1
ATOM 2446 C C . ALA A 1 300 ? 17.186 -5.913 6.792 1.00 28.94 300 ALA A C 1
ATOM 2448 O O . ALA A 1 300 ? 17.389 -5.930 5.581 1.00 28.94 300 ALA A O 1
ATOM 2449 N N . ARG A 1 301 ? 18.007 -5.295 7.651 1.00 25.28 301 ARG A N 1
ATOM 2450 C CA . ARG A 1 301 ? 19.306 -4.729 7.266 1.00 25.28 301 ARG A CA 1
ATOM 2451 C C . ARG A 1 301 ? 20.359 -5.833 7.288 1.00 25.28 301 ARG A C 1
ATOM 2453 O O . ARG A 1 301 ? 20.570 -6.450 8.329 1.00 25.28 301 ARG A O 1
ATOM 2460 N N . GLY A 1 302 ? 21.015 -6.067 6.155 1.00 27.88 302 GLY A N 1
ATOM 2461 C CA . GLY A 1 302 ? 22.154 -6.975 6.060 1.00 27.88 302 GLY A CA 1
ATOM 2462 C C . GLY A 1 302 ? 23.423 -6.321 6.604 1.00 27.88 302 GLY A C 1
ATOM 2463 O O . GLY A 1 302 ? 23.906 -5.340 6.047 1.00 27.88 302 GLY A O 1
ATOM 2464 N N . THR A 1 303 ? 23.977 -6.856 7.689 1.00 28.88 303 THR A N 1
ATOM 2465 C CA . THR A 1 303 ? 25.348 -6.562 8.124 1.00 28.88 303 THR A CA 1
ATOM 2466 C C . THR A 1 303 ? 26.329 -7.375 7.285 1.00 28.88 303 THR A C 1
ATOM 2468 O O . THR A 1 303 ? 26.304 -8.602 7.331 1.00 28.88 303 THR A O 1
ATOM 2471 N N . GLN A 1 304 ? 27.197 -6.695 6.533 1.00 30.75 304 GLN A N 1
ATOM 2472 C CA . GLN A 1 304 ? 28.376 -7.309 5.925 1.00 30.75 304 GLN A CA 1
ATOM 2473 C C . GLN A 1 304 ? 29.476 -7.429 6.988 1.00 30.75 304 GLN A C 1
ATOM 2475 O O . GLN A 1 304 ? 29.922 -6.423 7.540 1.00 30.75 304 GLN A O 1
ATOM 2480 N N . GLU A 1 305 ? 29.899 -8.656 7.292 1.00 29.30 305 GLU A N 1
ATOM 2481 C CA . GLU A 1 305 ? 31.092 -8.916 8.100 1.00 29.30 305 GLU A CA 1
ATOM 2482 C C . GLU A 1 305 ? 32.350 -8.595 7.286 1.00 29.30 305 GLU A C 1
ATOM 2484 O O . GLU A 1 305 ? 32.607 -9.172 6.227 1.00 29.30 305 GLU A O 1
ATOM 2489 N N . THR A 1 306 ? 33.155 -7.664 7.796 1.00 31.12 306 THR A N 1
ATOM 2490 C CA . THR A 1 306 ? 34.496 -7.393 7.290 1.00 31.12 306 THR A CA 1
ATOM 2491 C C . THR A 1 306 ? 35.479 -8.431 7.822 1.00 31.12 306 THR A C 1
ATOM 2493 O O . THR A 1 306 ? 35.647 -8.647 9.020 1.00 31.12 306 THR A O 1
ATOM 2496 N N . ARG A 1 307 ? 36.159 -9.066 6.872 1.00 27.83 307 ARG A N 1
ATOM 2497 C CA . ARG A 1 307 ? 37.281 -9.985 7.046 1.00 27.83 307 ARG A CA 1
ATOM 2498 C C . ARG A 1 307 ? 38.458 -9.235 7.686 1.00 27.83 307 ARG A C 1
ATOM 2500 O O . ARG A 1 307 ? 38.969 -8.292 7.086 1.00 27.83 307 ARG A O 1
ATOM 2507 N N . ALA A 1 308 ? 38.916 -9.668 8.858 1.00 29.81 308 ALA A N 1
ATOM 2508 C CA . ALA A 1 308 ? 40.194 -9.246 9.428 1.00 29.81 308 ALA A CA 1
ATOM 2509 C C . ALA A 1 308 ? 41.048 -10.471 9.778 1.00 29.81 308 ALA A C 1
ATOM 2511 O O . ALA A 1 308 ? 40.574 -11.474 10.301 1.00 29.81 308 ALA A O 1
ATOM 2512 N N . THR A 1 309 ? 42.306 -10.355 9.383 1.00 31.30 309 THR A N 1
ATOM 2513 C CA . THR A 1 309 ? 43.384 -11.338 9.301 1.00 31.30 309 THR A CA 1
ATOM 2514 C C . THR A 1 309 ? 43.862 -11.885 10.645 1.00 31.30 309 THR A C 1
ATOM 2516 O O . THR A 1 309 ? 43.991 -11.141 11.615 1.00 31.30 309 THR A O 1
ATOM 2519 N N . GLU A 1 310 ? 44.224 -13.172 10.641 1.00 28.64 310 GLU A N 1
ATOM 2520 C CA . GLU A 1 310 ? 45.071 -13.830 11.640 1.00 28.64 310 GLU A CA 1
ATOM 2521 C C . GLU A 1 310 ? 46.373 -13.057 11.887 1.00 28.64 310 GLU A C 1
ATOM 2523 O O . GLU A 1 310 ? 47.072 -12.679 10.948 1.00 28.64 310 GLU A O 1
ATOM 2528 N N . ASN A 1 311 ? 46.741 -12.917 13.162 1.00 30.33 311 ASN A N 1
ATOM 2529 C CA . ASN A 1 311 ? 48.133 -12.965 13.585 1.00 30.33 311 ASN A CA 1
ATOM 2530 C C . ASN A 1 311 ? 48.240 -13.565 14.992 1.00 30.33 311 ASN A C 1
ATOM 2532 O O . ASN A 1 311 ? 47.471 -13.265 15.903 1.00 30.33 311 ASN A O 1
ATOM 2536 N N . HIS A 1 312 ? 49.211 -14.457 15.101 1.00 27.86 312 HIS A N 1
ATOM 2537 C CA . HIS A 1 312 ? 49.565 -15.330 16.210 1.00 27.86 312 HIS A CA 1
ATOM 2538 C C . HIS A 1 312 ? 50.448 -14.584 17.231 1.00 27.86 312 HIS A C 1
ATOM 2540 O O . HIS A 1 312 ? 51.346 -13.871 16.792 1.00 27.86 312 HIS A O 1
ATOM 2546 N N . LEU A 1 313 ? 50.259 -14.778 18.550 1.00 27.75 313 LEU A N 1
ATOM 2547 C CA . LEU A 1 313 ? 51.346 -15.097 19.503 1.00 27.75 313 LEU A CA 1
ATOM 2548 C C . LEU A 1 313 ? 50.855 -15.399 20.944 1.00 27.75 313 LEU A C 1
ATOM 2550 O O . LEU A 1 313 ? 50.178 -14.602 21.583 1.00 27.75 313 LEU A O 1
ATOM 2554 N N . GLU A 1 314 ? 51.268 -16.582 21.399 1.00 27.53 314 GLU A N 1
ATOM 2555 C CA . GLU A 1 314 ? 51.609 -17.106 22.736 1.00 27.53 314 GLU A CA 1
ATOM 2556 C C . GLU A 1 314 ? 51.373 -16.350 24.076 1.00 27.53 314 GLU A C 1
ATOM 2558 O O . GLU A 1 314 ? 51.870 -15.252 24.304 1.00 27.53 314 GLU A O 1
ATOM 2563 N N . LYS A 1 315 ? 50.865 -17.168 25.024 1.00 28.89 315 LYS A N 1
ATOM 2564 C CA . LYS A 1 315 ? 51.372 -17.497 26.387 1.00 28.89 315 LYS A CA 1
ATOM 2565 C C . LYS A 1 315 ? 50.818 -16.822 27.661 1.00 28.89 315 LYS A C 1
ATOM 2567 O O . LYS A 1 315 ? 51.009 -15.648 27.938 1.00 28.89 315 LYS A O 1
ATOM 2572 N N . ASP A 1 316 ? 50.312 -17.742 28.492 1.00 26.45 316 ASP A N 1
ATOM 2573 C CA . ASP A 1 316 ? 50.584 -17.980 29.918 1.00 26.45 316 ASP A CA 1
ATOM 2574 C C . ASP A 1 316 ? 49.856 -17.232 31.056 1.00 26.45 316 ASP A C 1
ATOM 2576 O O . ASP A 1 316 ? 50.081 -16.068 31.364 1.00 26.45 316 ASP A O 1
ATOM 2580 N N . SER A 1 317 ? 49.184 -18.087 31.846 1.00 28.03 317 SER A N 1
ATOM 2581 C CA . SER A 1 317 ? 49.267 -18.230 33.313 1.00 28.03 317 SER A CA 1
ATOM 2582 C C . SER A 1 317 ? 48.245 -17.529 34.226 1.00 28.03 317 SER A C 1
ATOM 2584 O O . SER A 1 317 ? 48.229 -16.320 34.397 1.00 28.03 317 SER A O 1
ATOM 2586 N N . GLY A 1 318 ? 47.501 -18.381 34.949 1.00 25.11 318 GLY A N 1
ATOM 2587 C CA . GLY A 1 318 ? 47.441 -18.370 36.417 1.00 25.11 318 GLY A CA 1
ATOM 2588 C C . GLY A 1 318 ? 46.363 -17.523 37.104 1.00 25.11 318 GLY A C 1
ATOM 2589 O O . GLY A 1 318 ? 46.349 -16.306 36.997 1.00 25.11 318 GLY A O 1
ATOM 2590 N N . GLY A 1 319 ? 45.552 -18.157 37.963 1.00 27.20 319 GLY A N 1
ATOM 2591 C CA . GLY A 1 319 ? 44.877 -17.425 39.044 1.00 27.20 319 GLY A CA 1
ATOM 2592 C C . GLY A 1 319 ? 43.626 -18.073 39.626 1.00 27.20 319 GLY A C 1
ATOM 2593 O O . GLY A 1 319 ? 42.533 -17.904 39.108 1.00 27.20 319 GLY A O 1
ATOM 2594 N N . ARG A 1 320 ? 43.792 -18.781 40.746 1.00 27.33 320 ARG A N 1
ATOM 2595 C CA . ARG A 1 320 ? 42.730 -19.310 41.620 1.00 27.33 320 ARG A CA 1
ATOM 2596 C C . ARG A 1 32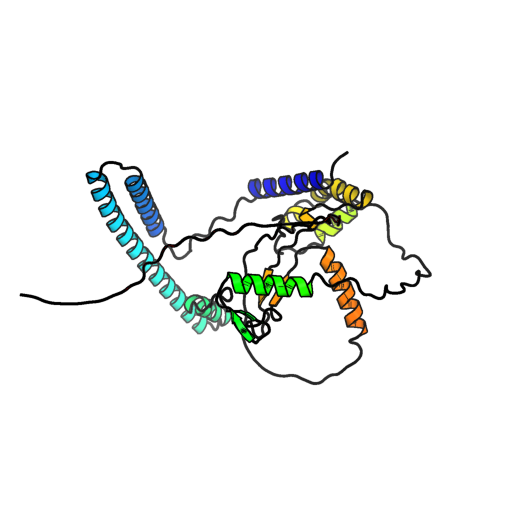0 ? 41.963 -18.182 42.327 1.00 27.33 320 ARG A C 1
ATOM 2598 O O . ARG A 1 320 ? 42.564 -17.173 42.675 1.00 27.33 320 ARG A O 1
ATOM 2605 N N . GLY A 1 321 ? 40.703 -18.431 42.694 1.00 28.48 321 GLY A N 1
ATOM 2606 C CA . GLY A 1 321 ? 39.969 -17.596 43.654 1.00 28.48 321 GLY A CA 1
ATOM 2607 C C . GLY A 1 321 ? 38.588 -18.142 44.017 1.00 28.48 321 GLY A C 1
ATOM 2608 O O . GLY A 1 321 ? 37.614 -17.878 43.328 1.00 28.48 321 GLY A O 1
ATOM 2609 N N . SER A 1 322 ? 38.528 -18.914 45.101 1.00 27.16 322 SER A N 1
ATOM 2610 C CA . SER A 1 322 ? 37.321 -19.402 45.783 1.00 27.16 322 SER A CA 1
ATOM 2611 C C . SER A 1 322 ? 36.692 -18.304 46.651 1.00 27.16 322 SER A C 1
ATOM 2613 O O . SER A 1 322 ? 37.437 -17.555 47.280 1.00 27.16 322 SER A O 1
ATOM 2615 N N . SER A 1 323 ? 35.358 -18.248 46.765 1.00 30.50 323 SER A N 1
ATOM 2616 C CA . SER A 1 323 ? 34.661 -18.140 48.068 1.00 30.50 323 SER A CA 1
ATOM 2617 C C . SER A 1 323 ? 33.124 -18.161 47.952 1.00 30.50 323 SER A C 1
ATOM 2619 O O . SER A 1 323 ? 32.511 -17.299 47.341 1.00 30.50 323 SER A O 1
ATOM 2621 N N . HIS A 1 324 ? 32.550 -19.198 48.573 1.00 29.17 324 HIS A N 1
ATOM 2622 C CA . HIS A 1 324 ? 31.384 -19.242 49.471 1.00 29.17 324 HIS A CA 1
ATOM 2623 C C . HIS A 1 324 ? 30.158 -18.325 49.293 1.00 29.17 324 HIS A C 1
ATOM 2625 O O . HIS A 1 324 ? 30.249 -17.105 49.353 1.00 29.17 324 HIS A O 1
ATOM 2631 N N . GLY A 1 325 ? 28.977 -18.961 49.342 1.00 28.25 325 GLY A N 1
ATOM 2632 C CA . GLY A 1 325 ? 27.703 -18.306 49.658 1.00 28.25 325 GLY A CA 1
ATOM 2633 C C . GLY A 1 325 ? 26.471 -19.216 49.570 1.00 28.25 325 GLY A C 1
ATOM 2634 O O . GLY A 1 325 ? 25.584 -18.964 48.767 1.00 28.25 325 GLY A O 1
ATOM 2635 N N . THR A 1 326 ? 26.435 -20.288 50.366 1.00 29.92 326 THR A N 1
ATOM 2636 C CA . THR A 1 326 ? 25.262 -21.142 50.658 1.00 29.92 326 THR A CA 1
ATOM 2637 C C . THR A 1 326 ? 24.129 -20.347 51.316 1.00 29.92 326 THR A C 1
ATOM 2639 O O . THR A 1 326 ? 24.445 -19.614 52.242 1.00 29.92 326 THR A O 1
ATOM 2642 N N . VAL A 1 327 ? 22.859 -20.555 50.917 1.00 30.38 327 VAL A N 1
ATOM 2643 C CA . VAL A 1 327 ? 21.694 -20.922 51.776 1.00 30.38 327 VAL A CA 1
ATOM 2644 C C . VAL A 1 327 ? 20.548 -21.440 50.875 1.00 30.38 327 VAL A C 1
ATOM 2646 O O . VAL A 1 327 ? 19.904 -20.680 50.158 1.00 30.38 327 VAL A O 1
ATOM 2649 N N . MET A 1 328 ? 20.339 -22.760 50.926 1.00 28.44 328 MET A N 1
ATOM 2650 C CA . MET A 1 328 ? 19.068 -23.487 50.734 1.00 28.44 328 MET A CA 1
ATOM 2651 C C . MET A 1 328 ? 18.278 -23.354 52.058 1.00 28.44 328 MET A C 1
ATOM 2653 O O . MET A 1 328 ? 18.919 -23.266 53.100 1.00 28.44 328 MET A O 1
ATOM 2657 N N . GLU A 1 329 ? 16.955 -23.196 52.129 1.00 31.72 329 GLU A N 1
ATOM 2658 C CA . GLU A 1 329 ? 15.891 -24.223 52.044 1.00 31.72 329 GLU A CA 1
ATOM 2659 C C . GLU A 1 329 ? 14.561 -23.491 52.404 1.00 31.72 329 GLU A C 1
ATOM 2661 O O . GLU A 1 329 ? 14.602 -22.562 53.208 1.00 31.72 329 GLU A O 1
ATOM 2666 N N . HIS A 1 330 ? 13.449 -23.669 51.668 1.00 31.03 330 HIS A N 1
ATOM 2667 C CA . HIS A 1 330 ? 12.280 -24.533 51.997 1.00 31.03 330 HIS A CA 1
ATOM 2668 C C . HIS A 1 330 ? 11.479 -24.118 53.253 1.00 31.03 330 HIS A C 1
ATOM 2670 O O . HIS A 1 330 ? 12.057 -23.676 54.231 1.00 31.03 330 HIS A O 1
ATOM 2676 N N . LEU A 1 331 ? 10.163 -24.298 53.390 1.00 30.89 331 LEU A N 1
ATOM 2677 C CA . LEU A 1 331 ? 8.967 -24.550 52.568 1.00 30.89 331 LEU A CA 1
ATOM 2678 C C . LEU A 1 331 ? 7.811 -24.571 53.617 1.00 30.89 331 LEU A C 1
ATOM 2680 O O . LEU A 1 331 ? 8.088 -24.963 54.746 1.00 30.89 331 LEU A O 1
ATOM 2684 N N . GLU A 1 332 ? 6.564 -24.249 53.228 1.00 32.62 332 GLU A N 1
ATOM 2685 C CA . GLU A 1 332 ? 5.298 -24.811 53.791 1.00 32.62 332 GLU A CA 1
ATOM 2686 C C . GLU A 1 332 ? 4.933 -24.551 55.291 1.00 32.62 332 GLU A C 1
ATOM 2688 O O . GLU A 1 332 ? 5.789 -24.397 56.147 1.00 32.62 332 GLU A O 1
ATOM 2693 N N . ASP A 1 333 ? 3.686 -24.488 55.777 1.00 33.34 333 ASP A N 1
ATOM 2694 C CA . ASP A 1 333 ? 2.320 -24.448 55.237 1.00 33.34 333 ASP A CA 1
ATOM 2695 C C . ASP A 1 333 ? 1.339 -24.104 56.402 1.00 33.34 333 ASP A C 1
ATOM 2697 O O . ASP A 1 333 ? 1.684 -24.243 57.573 1.00 33.34 333 ASP A O 1
ATOM 2701 N N . ALA A 1 334 ? 0.115 -23.700 56.042 1.00 37.31 334 ALA A N 1
ATOM 2702 C CA . ALA A 1 334 ? -1.187 -23.893 56.715 1.00 37.31 334 ALA A CA 1
ATOM 2703 C C . ALA A 1 334 ? -1.468 -23.541 58.211 1.00 37.31 334 ALA A C 1
ATOM 2705 O O . ALA A 1 334 ? -0.962 -24.152 59.144 1.00 37.31 334 ALA A O 1
ATOM 2706 N N . GLY A 1 335 ? -2.552 -22.765 58.417 1.00 31.78 335 GLY A N 1
ATOM 2707 C CA . GLY A 1 335 ? -3.761 -23.333 59.052 1.00 31.78 335 GLY A CA 1
ATOM 2708 C C . GLY A 1 335 ? -4.309 -22.754 60.375 1.00 31.78 335 GLY A C 1
ATOM 2709 O O . GLY A 1 335 ? -3.820 -23.073 61.446 1.00 31.78 335 GLY A O 1
ATOM 2710 N N . SER A 1 336 ? -5.486 -22.115 60.260 1.00 36.69 336 SER A N 1
ATOM 2711 C CA . SER A 1 336 ? -6.683 -22.266 61.124 1.00 36.69 336 SER A CA 1
ATOM 2712 C C . SER A 1 336 ? -6.807 -21.553 62.490 1.00 36.69 336 SER A C 1
ATOM 2714 O O . SER A 1 336 ? -6.151 -21.926 63.450 1.00 36.69 336 SER A O 1
ATOM 2716 N N . GLY A 1 337 ? -7.815 -20.660 62.560 1.00 35.53 337 GLY A N 1
ATOM 2717 C CA . GLY A 1 337 ? -8.863 -20.553 63.607 1.00 35.53 337 GLY A CA 1
ATOM 2718 C C . GLY A 1 337 ? -8.469 -20.116 65.025 1.00 35.53 337 GLY A C 1
ATOM 2719 O O . GLY A 1 337 ? -7.466 -20.573 65.563 1.00 35.53 337 GLY A O 1
ATOM 2720 N N . PRO A 1 338 ? -9.280 -19.263 65.674 1.00 52.53 338 PRO A N 1
ATOM 2721 C CA . PRO A 1 338 ? -10.580 -19.708 66.208 1.00 52.53 338 PRO A CA 1
ATOM 2722 C C . PRO A 1 338 ? -11.814 -18.978 65.667 1.00 52.53 338 PRO A C 1
ATOM 2724 O O . PRO A 1 338 ? -11.685 -17.812 65.228 1.00 52.53 338 PRO A O 1
#

pLDDT: mean 71.65, std 23.85, range [23.25, 97.5]

Secondary structure (DSSP, 8-state):
---HHHHHHHHHHHHHHHHHHHH--------TTS-HHHHHHHHHHHHHHHHHHH---HHHHHHHHHHHHHHHHHHHHHHHHHHHHHHHHHHHHHHHHHHTT-HHHHHHHHHHHT-----GGGPPEE-TTS-EE-SHHHHHHHHHHHHHHHH-PPPPSS----PPPSS------SPPPHHHHHHHHHHSPTTPPP-TT---HHHHHTSHHHHHHHHHHHHHHHHHHT---GGGT----EEEE-SS-TTBGGGEEEE---SHHHHHHHHHHHHHHHHTTSS---------------PPP-----PPPPP-------------------------------

Organism: NCBI:txid231223